Protein AF-A0A8K0SGM8-F1 (afdb_monomer)

Secondary structure (DSSP, 8-state):
--------TTS---HHHHHHHHHHHHHHHHHHHHHHHHHHHHHHHHHHHTS-SS------PPPPPTTTSS-SS---TT--SSSPPPHHHHHHHHHIIIIIHHHHHHHHTTT-TT------GGG-HHHHHHHH-HHHHHHHHHHHHHHHHHHS-TTSS-HHHHHHHHHHHHHHHHHHHHHHHHHHHTT---HHHHHHHHHHHHHHHHTT-HHHHHHHHHHHHHHHHHTT-GGG---HHHHHHHHHHHHHTT-HHHHHHHHHTT-

Organism: NCBI:txid80388

Mean predicted aligned error: 16.61 Å

Radius of gyration: 26.45 Å; Cα contacts (8 Å, |Δi|>4): 192; chains: 1; bounding box: 68×54×69 Å

pLDDT: mean 72.9, std 17.2, range [34.22, 96.81]

Solvent-accessible surface area (backbone atoms only — not comparable to full-atom values): 15295 Å² total; per-residue (Å²): 141,84,86,82,84,86,75,62,95,87,60,83,77,54,73,67,58,59,50,51,51,51,54,48,52,50,52,52,52,52,52,49,51,51,52,51,52,52,51,52,50,52,51,51,52,54,53,55,70,73,58,76,85,71,82,89,82,90,77,82,83,77,85,69,56,85,82,62,62,72,43,101,64,79,58,74,88,78,70,67,53,54,55,90,67,53,76,67,52,43,50,27,45,50,44,25,65,73,48,50,47,54,53,53,51,63,58,42,50,79,73,44,95,78,62,86,64,92,63,56,80,76,68,38,62,65,58,50,43,21,32,68,30,54,62,43,35,32,49,45,38,19,53,26,24,50,50,54,41,70,69,56,57,84,91,44,102,43,62,70,61,39,50,50,27,50,51,54,20,50,54,26,48,51,49,39,54,50,51,41,52,50,28,59,76,66,73,51,85,46,74,60,47,53,47,47,37,52,55,51,21,50,51,25,50,75,71,66,37,55,70,61,19,46,53,29,51,53,52,42,34,54,50,33,57,75,64,69,30,52,88,69,55,91,48,67,73,60,52,51,41,48,53,48,56,31,57,76,67,67,38,63,71,58,45,52,50,59,50,62,45,59,112

Sequence (263 aa):
MQFIITNDPTKRAAKGEIFRVHVHAARVTHARARQIQMRNYQAQKKVAVLSEDKETNAGKEPMPDPINALSEHRRDPFNILSKRLSPIEQYLFDHYITVVLPYVKAHGRRVTHEARSDLPFMDTPWVRLAVVDADMMQALLFTSCRHLAGELDPCRNTNSLLANYMQMGAEYKLSCVRSVRQSISKNMITDAMLTLILVLALDEIRLQDYATAQKHVSGFAKAVELFGGPKAINLRAMLGLIMESLRACQCQVLIAQTTAAME

Foldseek 3Di:
DDDDDDDDPVDDDDPVVVVVVVVVVVVVVVVVVVVVVVVVVVVVVVVVVVPPPDDDDDDDDDDDDPVCCPPPQPFVPPLLALDGDDSLLSVLLCCLLPPVVVVLVVLLCVFPPPPPDPDDSCPQVLNVVRRNDVLSSLLSSLSSLVVVLVPDDPPDPCVVVNVVSVVSSVVSLVSLVVVLVVCVVVVNQDLSSLVSLLSNLLVCLVVVVNVVSQVSLLVSLVSQVSCVAQVNHPCVSSLSSSLSSCVVVVVVVSNVSSVVSND

Nearest PDB structures (foldseek):
  3fwv-assembly2_B  TM=4.912E-01  e=6.040E+00  Homo sapiens
  8otz-assembly1_DR  TM=1.542E-01  e=9.728E+00  Bos taurus

Structure (mmCIF, N/CA/C/O backbone):
data_AF-A0A8K0SGM8-F1
#
_entry.id   AF-A0A8K0SGM8-F1
#
loop_
_atom_site.group_PDB
_atom_site.id
_atom_site.type_symbol
_atom_site.label_atom_id
_atom_site.label_alt_id
_atom_site.label_comp_id
_atom_site.label_asym_id
_atom_site.label_entity_id
_atom_site.label_seq_id
_atom_site.pdbx_PDB_ins_code
_atom_site.Cartn_x
_atom_site.Cartn_y
_atom_site.Cartn_z
_atom_site.occupancy
_atom_site.B_iso_or_equiv
_atom_site.auth_seq_id
_atom_site.auth_comp_id
_atom_site.auth_asym_id
_atom_site.auth_atom_id
_atom_site.pdbx_PDB_model_num
ATOM 1 N N . MET A 1 1 ? 28.770 -19.443 -39.814 1.00 37.12 1 MET A N 1
ATOM 2 C CA . MET A 1 1 ? 30.144 -19.952 -39.630 1.00 37.12 1 MET A CA 1
ATOM 3 C C . MET A 1 1 ? 30.078 -21.458 -39.462 1.00 37.12 1 MET A C 1
ATOM 5 O O . MET A 1 1 ? 29.375 -21.916 -38.571 1.00 37.12 1 MET A O 1
ATOM 9 N N . GLN A 1 2 ? 30.722 -22.208 -40.355 1.00 35.94 2 GLN A N 1
ATOM 10 C CA . GLN A 1 2 ? 30.778 -23.670 -40.330 1.00 35.94 2 GLN A CA 1
ATOM 11 C C . GLN A 1 2 ? 32.221 -24.053 -40.002 1.00 35.94 2 GLN A C 1
ATOM 13 O O . GLN A 1 2 ? 33.129 -23.683 -40.739 1.00 35.94 2 GLN A O 1
ATOM 18 N N . PHE A 1 3 ? 32.437 -24.708 -38.862 1.00 46.75 3 PHE A N 1
ATOM 19 C CA . PHE A 1 3 ? 33.765 -25.165 -38.459 1.00 46.75 3 PHE A CA 1
ATOM 20 C C . PHE A 1 3 ? 34.009 -26.567 -39.022 1.00 46.75 3 PHE A C 1
ATOM 22 O O . PHE A 1 3 ? 33.165 -27.450 -38.866 1.00 46.75 3 PHE A O 1
ATOM 29 N N . ILE A 1 4 ? 35.156 -26.758 -39.674 1.00 46.69 4 ILE A N 1
ATOM 30 C CA . ILE A 1 4 ? 35.664 -28.073 -40.076 1.00 46.69 4 ILE A CA 1
ATOM 31 C C . ILE A 1 4 ? 36.518 -28.587 -38.920 1.00 46.69 4 ILE A C 1
ATOM 33 O O . ILE A 1 4 ? 37.457 -27.920 -38.494 1.00 46.69 4 ILE A O 1
ATOM 37 N N . ILE A 1 5 ? 36.166 -29.756 -38.391 1.00 52.62 5 ILE A N 1
ATOM 38 C CA . ILE A 1 5 ? 36.919 -30.409 -37.323 1.00 52.62 5 ILE A CA 1
ATOM 39 C C . ILE A 1 5 ? 38.053 -31.206 -37.976 1.00 52.62 5 ILE A C 1
ATOM 41 O O . ILE A 1 5 ? 37.808 -32.253 -38.572 1.00 52.62 5 ILE A O 1
ATOM 45 N N . THR A 1 6 ? 39.290 -30.724 -37.874 1.00 48.50 6 THR A N 1
ATOM 46 C CA . THR A 1 6 ? 40.489 -31.518 -38.172 1.00 48.50 6 THR A CA 1
ATOM 47 C C . THR A 1 6 ? 40.879 -32.292 -36.916 1.00 48.50 6 THR A C 1
ATOM 49 O O . THR A 1 6 ? 41.524 -31.740 -36.027 1.00 48.50 6 THR A O 1
ATOM 52 N N . ASN A 1 7 ? 40.462 -33.554 -36.813 1.00 55.53 7 ASN A N 1
ATOM 53 C CA . ASN A 1 7 ? 40.966 -34.448 -35.771 1.00 55.53 7 ASN A CA 1
ATOM 54 C C . ASN A 1 7 ? 42.242 -35.133 -36.272 1.00 55.53 7 ASN A C 1
ATOM 56 O O . ASN A 1 7 ? 42.229 -35.784 -37.314 1.00 55.53 7 ASN A O 1
ATOM 60 N N . ASP A 1 8 ? 43.326 -34.991 -35.515 1.00 53.69 8 ASP A N 1
ATOM 61 C CA . ASP A 1 8 ? 44.563 -35.752 -35.690 1.00 53.69 8 ASP A CA 1
ATOM 62 C C . ASP A 1 8 ? 44.293 -37.222 -35.294 1.00 53.69 8 ASP A C 1
ATOM 64 O O . ASP A 1 8 ? 43.909 -37.476 -34.145 1.00 53.69 8 ASP A O 1
ATOM 68 N N . PRO A 1 9 ? 44.434 -38.205 -36.206 1.00 53.91 9 PRO A N 1
ATOM 69 C CA . PRO A 1 9 ? 44.013 -39.592 -35.974 1.00 53.91 9 PRO A CA 1
ATOM 70 C C . PRO A 1 9 ? 44.818 -40.318 -34.884 1.00 53.91 9 PRO A C 1
ATOM 72 O O . PRO A 1 9 ? 44.477 -41.441 -34.516 1.00 53.91 9 PRO A O 1
ATOM 75 N N . THR A 1 10 ? 45.867 -39.694 -34.342 1.00 54.28 10 THR A N 1
ATOM 76 C CA . THR A 1 10 ? 46.735 -40.283 -33.312 1.00 54.28 10 THR A CA 1
ATOM 77 C C . THR A 1 10 ? 46.361 -39.907 -31.874 1.00 54.28 10 THR A C 1
ATOM 79 O O . THR A 1 10 ? 46.885 -40.505 -30.932 1.00 54.28 10 THR A O 1
ATOM 82 N N . LYS A 1 11 ? 45.426 -38.968 -31.658 1.00 53.97 11 LYS A N 1
ATOM 83 C CA . LYS A 1 11 ? 45.022 -38.531 -30.309 1.00 53.97 11 LYS A CA 1
ATOM 84 C C . LYS A 1 11 ? 43.573 -38.899 -30.011 1.00 53.97 11 LYS A C 1
ATOM 86 O O . LYS A 1 11 ? 42.638 -38.451 -30.667 1.00 53.97 11 LYS A O 1
ATOM 91 N N . ARG A 1 12 ? 43.371 -39.703 -28.961 1.00 53.75 12 ARG A N 1
ATOM 92 C CA . ARG A 1 12 ? 42.039 -40.037 -28.440 1.00 53.75 12 ARG A CA 1
ATOM 93 C C . ARG A 1 12 ? 41.399 -38.760 -27.885 1.00 53.75 12 ARG A C 1
ATOM 95 O O . ARG A 1 12 ? 41.869 -38.242 -26.875 1.00 53.75 12 ARG A O 1
ATOM 102 N N . ALA A 1 13 ? 40.351 -38.264 -28.548 1.00 56.41 13 ALA A N 1
ATOM 103 C CA . ALA A 1 13 ? 39.637 -37.051 -28.147 1.00 56.41 13 ALA A CA 1
ATOM 104 C C . ALA A 1 13 ? 39.244 -37.114 -26.662 1.00 56.41 13 ALA A C 1
ATOM 106 O O . ALA A 1 13 ? 38.637 -38.089 -26.199 1.00 56.41 13 ALA A O 1
ATOM 107 N N . ALA A 1 14 ? 39.618 -36.087 -25.899 1.00 60.50 14 ALA A N 1
ATOM 108 C CA . ALA A 1 14 ? 39.328 -36.028 -24.475 1.00 60.50 14 ALA A CA 1
ATOM 109 C C . ALA A 1 14 ? 37.803 -35.976 -24.264 1.00 60.50 14 ALA A C 1
ATOM 111 O O . ALA A 1 14 ? 37.094 -35.263 -24.974 1.00 60.50 14 ALA A O 1
ATOM 112 N N . LYS A 1 15 ? 37.278 -36.695 -23.258 1.00 56.88 15 LYS A N 1
ATOM 113 C CA . LYS A 1 15 ? 35.829 -36.775 -22.950 1.00 56.88 15 LYS A CA 1
ATOM 114 C C . LYS A 1 15 ? 35.127 -35.400 -22.899 1.00 56.88 15 LYS A C 1
ATOM 116 O O . LYS A 1 15 ? 33.943 -35.306 -23.217 1.00 56.88 15 LYS A O 1
ATOM 121 N N . GLY A 1 16 ? 35.852 -34.335 -22.541 1.00 57.44 16 GLY A N 1
ATOM 122 C CA . GLY A 1 16 ? 35.347 -32.959 -22.505 1.00 57.44 16 GLY A CA 1
ATOM 123 C C . GLY A 1 16 ? 35.061 -32.324 -23.875 1.00 57.44 16 GLY A C 1
ATOM 124 O O . GLY A 1 16 ? 34.125 -31.534 -23.984 1.00 57.44 16 GLY A O 1
ATOM 125 N N . GLU A 1 17 ? 35.798 -32.678 -24.933 1.00 59.12 17 GLU A N 1
ATOM 126 C CA . GLU A 1 17 ? 35.542 -32.169 -26.292 1.00 59.12 17 GLU A CA 1
ATOM 127 C C . GLU A 1 17 ? 34.295 -32.809 -26.896 1.00 59.12 17 GLU A C 1
ATOM 129 O O . GLU A 1 17 ? 33.437 -32.113 -27.436 1.00 59.12 17 GLU A O 1
ATOM 134 N N . ILE A 1 18 ? 34.129 -34.119 -26.694 1.00 60.09 18 ILE A N 1
ATOM 135 C CA . ILE A 1 18 ? 32.930 -34.854 -27.108 1.00 60.09 18 ILE A CA 1
ATOM 136 C C . ILE A 1 18 ? 31.689 -34.264 -26.421 1.00 60.09 18 ILE A C 1
ATOM 138 O O . ILE A 1 18 ? 30.683 -3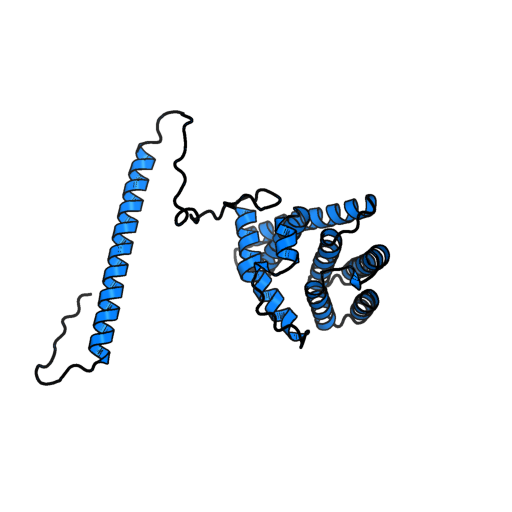4.007 -27.082 1.00 60.09 18 ILE A O 1
ATOM 142 N N . PHE A 1 19 ? 31.757 -33.974 -25.118 1.00 60.72 19 PHE A N 1
ATOM 143 C CA . PHE A 1 19 ? 30.657 -33.337 -24.386 1.00 60.72 19 PHE A CA 1
ATOM 144 C C . PHE A 1 19 ? 30.310 -31.943 -24.938 1.00 60.72 19 PHE A C 1
ATOM 146 O O . PHE A 1 19 ? 29.138 -31.628 -25.145 1.00 60.72 19 PHE A O 1
ATOM 153 N N . ARG A 1 20 ? 31.317 -31.119 -25.257 1.00 63.72 20 ARG A N 1
ATOM 154 C CA . ARG A 1 20 ? 31.113 -29.786 -25.853 1.00 63.72 20 ARG A CA 1
ATOM 155 C C . ARG A 1 20 ? 30.446 -29.850 -27.228 1.00 63.72 20 ARG A C 1
ATOM 157 O O . ARG A 1 20 ? 29.573 -29.028 -27.505 1.00 63.72 20 ARG A O 1
ATOM 164 N N . VAL A 1 21 ? 30.799 -30.837 -28.052 1.00 65.19 21 VAL A N 1
ATOM 165 C CA . VAL A 1 21 ? 30.171 -31.064 -29.364 1.00 65.19 21 VAL A CA 1
ATOM 166 C C . VAL A 1 21 ? 28.702 -31.464 -29.210 1.00 65.19 21 VAL A C 1
ATOM 168 O O . VAL A 1 21 ? 27.855 -30.893 -29.892 1.00 65.19 21 VAL A O 1
ATOM 171 N N . HIS A 1 22 ? 28.367 -32.354 -28.271 1.00 65.19 22 HIS A N 1
ATOM 172 C CA . HIS A 1 22 ? 26.974 -32.745 -28.014 1.00 65.19 22 HIS A CA 1
ATOM 173 C C . HIS A 1 22 ? 26.127 -31.577 -27.495 1.00 65.19 22 HIS A C 1
ATOM 175 O O . HIS A 1 22 ? 25.012 -31.365 -27.969 1.00 65.19 22 HIS A O 1
ATOM 181 N N . VAL A 1 23 ? 26.669 -30.766 -26.580 1.00 67.56 23 VAL A N 1
ATOM 182 C CA . VAL A 1 23 ? 25.980 -29.566 -26.079 1.00 67.56 23 VAL A CA 1
ATOM 183 C C . VAL A 1 23 ? 25.778 -28.542 -27.199 1.00 67.56 23 VAL A C 1
ATOM 185 O O . VAL A 1 23 ? 24.716 -27.927 -27.286 1.00 67.56 23 VAL A O 1
ATOM 188 N N . HIS A 1 24 ? 26.762 -28.360 -28.084 1.00 72.38 24 HIS A N 1
ATOM 189 C CA . HIS A 1 24 ? 26.627 -27.453 -29.221 1.00 72.38 24 HIS A CA 1
ATOM 190 C C . HIS A 1 24 ? 25.609 -27.968 -30.249 1.00 72.38 24 HIS A C 1
ATOM 192 O O . HIS A 1 24 ? 24.749 -27.204 -30.682 1.00 72.38 24 HIS A O 1
ATOM 198 N N . ALA A 1 25 ? 25.641 -29.263 -30.576 1.00 73.31 25 ALA A N 1
ATOM 199 C CA . ALA A 1 25 ? 24.666 -29.896 -31.459 1.00 73.31 25 ALA A CA 1
ATOM 200 C C . ALA A 1 25 ? 23.240 -29.755 -30.905 1.00 73.31 25 ALA A C 1
ATOM 202 O O . ALA A 1 25 ? 22.351 -29.316 -31.632 1.00 73.31 25 ALA A O 1
ATOM 203 N N . ALA A 1 26 ? 23.043 -30.004 -29.606 1.00 73.12 26 ALA A N 1
ATOM 204 C CA . ALA A 1 26 ? 21.763 -29.794 -28.931 1.00 73.12 26 ALA A CA 1
ATOM 205 C C . ALA A 1 26 ? 21.316 -28.321 -28.978 1.00 73.12 26 ALA A C 1
ATOM 207 O O . ALA A 1 26 ? 20.163 -28.014 -29.273 1.00 73.12 26 ALA A O 1
ATOM 208 N N . ARG A 1 27 ? 22.225 -27.365 -28.750 1.00 72.94 27 ARG A N 1
ATOM 209 C CA . ARG A 1 27 ? 21.894 -25.932 -28.858 1.00 72.94 27 ARG A CA 1
ATOM 210 C C . ARG A 1 27 ? 21.475 -25.545 -30.274 1.00 72.94 27 ARG A C 1
ATOM 212 O O . ARG A 1 27 ? 20.532 -24.773 -30.432 1.00 72.94 27 ARG A O 1
ATOM 219 N N . VAL A 1 28 ? 22.136 -26.086 -31.296 1.00 75.69 28 VAL A N 1
ATOM 220 C CA . VAL A 1 28 ? 21.808 -25.818 -32.702 1.00 75.69 28 VAL A CA 1
ATOM 221 C C . VAL A 1 28 ? 20.469 -26.449 -33.091 1.00 75.69 28 VAL A C 1
ATOM 223 O O . VAL A 1 28 ? 19.683 -25.797 -33.778 1.00 75.69 28 VAL A O 1
ATOM 226 N N . THR A 1 29 ? 20.154 -27.664 -32.633 1.00 71.31 29 THR A N 1
ATOM 227 C CA . THR A 1 29 ? 18.841 -28.283 -32.886 1.00 71.31 29 THR A CA 1
ATOM 228 C C . THR A 1 29 ? 17.717 -27.512 -32.197 1.00 71.31 29 THR A C 1
ATOM 230 O O . THR A 1 29 ? 16.718 -27.206 -32.847 1.00 71.31 29 THR A O 1
ATOM 233 N N . HIS A 1 30 ? 17.901 -27.082 -30.943 1.00 78.50 30 HIS A N 1
ATOM 234 C CA . HIS A 1 30 ? 16.933 -26.224 -30.251 1.00 78.50 30 HIS A CA 1
ATOM 235 C C . HIS A 1 30 ? 16.769 -24.853 -30.922 1.00 78.50 30 HIS A C 1
ATOM 237 O O . HIS A 1 30 ? 15.645 -24.370 -31.064 1.00 78.50 30 HIS A O 1
ATOM 243 N N . ALA A 1 31 ? 17.858 -24.230 -31.382 1.00 78.12 31 ALA A N 1
ATOM 244 C CA . ALA A 1 31 ? 17.794 -22.966 -32.112 1.00 78.12 31 ALA A CA 1
ATOM 245 C C . ALA A 1 31 ? 17.023 -23.111 -33.436 1.00 78.12 31 ALA A C 1
ATOM 247 O O . ALA A 1 31 ? 16.173 -22.277 -33.749 1.00 78.12 31 ALA A O 1
ATOM 248 N N . ARG A 1 32 ? 17.256 -24.201 -34.182 1.00 78.31 32 ARG A N 1
ATOM 249 C CA . ARG A 1 32 ? 16.508 -24.519 -35.409 1.00 78.31 32 ARG A CA 1
ATOM 250 C C . ARG A 1 32 ? 15.029 -24.782 -35.125 1.00 78.31 32 ARG A C 1
ATOM 252 O O . ARG A 1 32 ? 14.184 -24.252 -35.839 1.00 78.31 32 ARG A O 1
ATOM 259 N N . ALA A 1 33 ? 14.710 -25.525 -34.065 1.00 81.56 33 ALA A N 1
ATOM 260 C CA . ALA A 1 33 ? 13.328 -25.782 -33.662 1.00 81.56 33 ALA A CA 1
ATOM 261 C C . ALA A 1 33 ? 12.578 -24.475 -33.346 1.00 81.56 33 ALA A C 1
ATOM 263 O O . ALA A 1 33 ? 11.474 -24.265 -33.846 1.00 81.56 33 ALA A O 1
ATOM 264 N N . ARG A 1 34 ? 13.214 -23.546 -32.615 1.00 76.81 34 ARG A N 1
ATOM 265 C CA . ARG A 1 34 ? 12.647 -22.215 -32.329 1.00 76.81 34 ARG A CA 1
ATOM 266 C C . ARG A 1 34 ? 12.416 -21.391 -33.594 1.00 76.81 34 ARG A C 1
ATOM 268 O O . ARG A 1 34 ? 11.384 -20.742 -33.719 1.00 76.81 34 ARG A O 1
ATOM 275 N N . GLN A 1 35 ? 13.347 -21.424 -34.547 1.00 78.81 35 GLN A N 1
ATOM 276 C CA . GLN A 1 35 ? 13.184 -20.715 -35.820 1.00 78.81 35 GLN A CA 1
ATOM 277 C C . GLN A 1 35 ? 12.026 -21.277 -36.656 1.00 78.81 35 GLN A C 1
ATOM 279 O O . GLN A 1 35 ? 11.288 -20.504 -37.262 1.00 78.81 35 GLN A O 1
ATOM 284 N N . ILE A 1 36 ? 11.839 -22.601 -36.670 1.00 79.62 36 ILE A N 1
ATOM 285 C CA . ILE A 1 36 ? 10.706 -23.244 -37.352 1.00 79.62 36 ILE A CA 1
ATOM 286 C C . ILE A 1 36 ? 9.387 -22.839 -36.685 1.00 79.62 36 ILE A C 1
ATOM 288 O O . ILE A 1 36 ? 8.457 -22.432 -37.377 1.00 79.62 36 ILE A O 1
ATOM 292 N N . GLN A 1 37 ? 9.325 -22.870 -35.351 1.00 77.50 37 GLN A N 1
ATOM 293 C CA . GLN A 1 37 ? 8.143 -22.443 -34.597 1.00 77.50 37 GLN A CA 1
ATOM 294 C C . GLN A 1 37 ? 7.801 -20.969 -34.847 1.00 77.50 37 GLN A C 1
ATOM 296 O O . GLN A 1 37 ? 6.651 -20.661 -35.150 1.00 77.50 37 GLN A O 1
ATOM 301 N N . MET A 1 38 ? 8.790 -20.067 -34.820 1.00 80.44 38 MET A N 1
ATOM 302 C CA . MET A 1 38 ? 8.564 -18.655 -35.150 1.00 80.44 38 MET A CA 1
ATOM 303 C C . MET A 1 38 ? 8.069 -18.464 -36.585 1.00 80.44 38 MET A C 1
ATOM 305 O O . MET A 1 38 ? 7.190 -17.638 -36.820 1.00 80.44 38 MET A O 1
ATOM 309 N N . ARG A 1 39 ? 8.595 -19.230 -37.548 1.00 79.44 39 ARG A N 1
ATOM 310 C CA . ARG A 1 39 ? 8.149 -19.154 -38.945 1.00 79.44 39 ARG A CA 1
ATOM 311 C C . ARG A 1 39 ? 6.697 -19.613 -39.095 1.00 79.44 39 ARG A C 1
ATOM 313 O O . ARG A 1 39 ? 5.930 -18.945 -39.782 1.00 79.44 39 ARG A O 1
ATOM 320 N N . ASN A 1 40 ? 6.312 -20.698 -38.424 1.00 81.31 40 ASN A N 1
ATOM 321 C CA . ASN A 1 40 ? 4.935 -21.196 -38.433 1.00 81.31 40 ASN A CA 1
ATOM 322 C C . ASN A 1 40 ? 3.974 -20.197 -37.777 1.00 81.31 40 ASN A C 1
ATOM 324 O O . ASN A 1 40 ? 2.915 -19.922 -38.332 1.00 81.31 40 ASN A O 1
ATOM 328 N N . TYR A 1 41 ? 4.374 -19.588 -36.658 1.00 76.62 41 TYR A N 1
ATOM 329 C CA . TYR A 1 41 ? 3.598 -18.539 -35.998 1.00 76.62 41 TYR A CA 1
ATOM 330 C C . TYR A 1 41 ? 3.411 -17.307 -36.895 1.00 76.62 41 TYR A C 1
ATOM 332 O O . TYR A 1 41 ? 2.305 -16.792 -37.031 1.00 76.62 41 TYR A O 1
ATOM 340 N N . GLN A 1 42 ? 4.467 -16.856 -37.578 1.00 79.38 42 GLN A N 1
ATOM 341 C CA . GLN A 1 42 ? 4.371 -15.738 -38.523 1.00 79.38 42 GLN A CA 1
ATOM 342 C C . GLN A 1 42 ? 3.510 -16.070 -39.750 1.00 79.38 42 GLN A C 1
ATOM 344 O O . GLN A 1 42 ? 2.804 -15.194 -40.248 1.00 79.38 42 GLN A O 1
ATOM 349 N N . ALA A 1 43 ? 3.539 -17.318 -40.228 1.00 75.31 43 ALA A N 1
ATOM 350 C CA . ALA A 1 43 ? 2.667 -17.778 -41.305 1.00 75.31 43 ALA A CA 1
ATOM 351 C C . ALA A 1 43 ? 1.194 -17.797 -40.864 1.00 75.31 43 ALA A C 1
ATOM 353 O O . ALA A 1 43 ? 0.347 -17.265 -41.573 1.00 75.31 43 ALA A O 1
ATOM 354 N N . GLN A 1 44 ? 0.898 -18.309 -39.665 1.00 74.25 44 GLN A N 1
ATOM 355 C CA . GLN A 1 44 ? -0.451 -18.290 -39.085 1.00 74.25 44 GLN A CA 1
ATOM 356 C C . GLN A 1 44 ? -0.953 -16.862 -38.847 1.00 74.25 44 GLN A C 1
ATOM 358 O O . GLN A 1 44 ? -2.086 -16.546 -39.198 1.00 74.25 44 GLN A O 1
ATOM 363 N N . LYS A 1 45 ? -0.095 -15.965 -38.345 1.00 76.88 45 LYS A N 1
ATOM 364 C CA . LYS A 1 45 ? -0.430 -14.547 -38.162 1.00 76.88 45 LYS A CA 1
ATOM 365 C C . LYS A 1 45 ? -0.734 -13.847 -39.491 1.00 76.88 45 LYS A C 1
ATOM 367 O O . LYS A 1 45 ? -1.649 -13.037 -39.546 1.00 76.88 45 LYS A O 1
ATOM 372 N N . LYS A 1 46 ? -0.013 -14.171 -40.573 1.00 63.50 46 LYS A N 1
ATOM 373 C CA . LYS A 1 46 ? -0.319 -13.651 -41.919 1.00 63.50 46 LYS A CA 1
ATOM 374 C C . LYS A 1 46 ? -1.637 -14.186 -42.480 1.00 63.50 46 LYS A C 1
ATOM 376 O O . LYS A 1 46 ? -2.319 -13.439 -43.167 1.00 63.50 46 LYS A O 1
ATOM 381 N N . VAL A 1 47 ? -1.995 -15.438 -42.188 1.00 59.84 47 VAL A N 1
ATOM 382 C CA . VAL A 1 47 ? -3.285 -16.016 -42.602 1.00 59.84 47 VAL A CA 1
ATOM 383 C C . VAL A 1 47 ? -4.441 -15.372 -41.833 1.00 59.84 47 VAL A C 1
ATOM 385 O O . VAL A 1 47 ? -5.421 -14.999 -42.461 1.00 59.84 47 VAL A O 1
ATOM 388 N N . ALA A 1 48 ? -4.292 -15.142 -40.523 1.00 57.47 48 ALA A N 1
ATOM 389 C CA . ALA A 1 48 ? -5.307 -14.471 -39.705 1.00 57.47 48 ALA A CA 1
ATOM 390 C C . ALA A 1 48 ? -5.575 -13.021 -40.156 1.00 57.47 48 ALA A C 1
ATOM 392 O O . ALA A 1 48 ? -6.727 -12.618 -40.280 1.00 57.47 48 ALA A O 1
ATOM 393 N N . VAL A 1 49 ? -4.521 -12.268 -40.495 1.00 55.81 49 VAL A N 1
ATOM 394 C CA . VAL A 1 49 ? -4.630 -10.875 -40.978 1.00 55.81 49 VAL A CA 1
ATOM 395 C C . VAL A 1 49 ? -5.253 -10.780 -42.382 1.00 55.81 49 VAL A C 1
ATOM 397 O O . VAL A 1 49 ? -5.764 -9.731 -42.751 1.00 55.81 49 VAL A O 1
ATOM 400 N N . LEU A 1 50 ? -5.259 -11.864 -43.167 1.00 53.31 50 LEU A N 1
ATOM 401 C CA . LEU A 1 50 ? -5.920 -11.915 -44.481 1.00 53.31 50 LEU A CA 1
ATOM 402 C C . LEU A 1 50 ? -7.392 -12.361 -44.410 1.00 53.31 50 LEU A C 1
ATOM 404 O O . LEU A 1 50 ? -8.078 -12.327 -45.428 1.00 53.31 50 LEU A O 1
ATOM 408 N N . SER A 1 51 ? -7.875 -12.783 -43.238 1.00 49.91 51 SER A N 1
ATOM 409 C CA . SER A 1 51 ? -9.250 -13.256 -43.018 1.00 49.91 51 SER A CA 1
ATOM 410 C C . SER A 1 51 ? -10.121 -12.310 -42.178 1.00 49.91 51 SER A C 1
ATOM 412 O O . SER A 1 51 ? -11.281 -12.624 -41.940 1.00 49.91 51 SER A O 1
ATOM 414 N N . GLU A 1 52 ? -9.606 -11.152 -41.752 1.00 44.84 52 GLU A N 1
ATOM 415 C CA . GLU A 1 52 ? -10.345 -10.162 -40.944 1.00 44.84 52 GLU A CA 1
ATOM 416 C C . GLU A 1 52 ? -11.157 -9.142 -41.770 1.00 44.84 52 GLU A C 1
ATOM 418 O O . GLU A 1 52 ? -11.446 -8.050 -41.299 1.00 44.84 52 GLU A O 1
ATOM 423 N N . ASP A 1 53 ? -11.612 -9.523 -42.967 1.00 42.62 53 ASP A N 1
ATOM 424 C CA . ASP A 1 53 ? -12.695 -8.835 -43.679 1.00 42.62 53 ASP A CA 1
ATOM 425 C C . ASP A 1 53 ? -13.867 -9.811 -43.875 1.00 42.62 53 ASP A C 1
ATOM 427 O O . ASP A 1 53 ? -14.033 -10.366 -44.964 1.00 42.62 53 ASP A O 1
ATOM 431 N N . LYS A 1 54 ? -14.644 -10.061 -42.803 1.00 37.84 54 LYS A N 1
ATOM 432 C CA . LYS A 1 54 ? -16.119 -10.266 -42.780 1.00 37.84 54 LYS A CA 1
ATOM 433 C C . LYS A 1 54 ? -16.623 -10.989 -41.514 1.00 37.84 54 LYS A C 1
ATOM 435 O O . LYS A 1 54 ? -16.286 -12.136 -41.259 1.00 37.84 54 LYS A O 1
ATOM 440 N N . GLU A 1 55 ? -17.511 -10.280 -40.815 1.00 35.41 55 GLU A N 1
ATOM 441 C CA . GLU A 1 55 ? -18.734 -10.718 -40.109 1.00 35.41 55 GLU A CA 1
ATOM 442 C C . GLU A 1 55 ? -18.714 -11.786 -38.986 1.00 35.41 55 GLU A C 1
ATOM 444 O O . GLU A 1 55 ? -18.443 -12.966 -39.171 1.00 35.41 55 GLU A O 1
ATOM 449 N N . THR A 1 56 ? -19.167 -11.313 -37.814 1.00 41.59 56 THR A N 1
ATOM 450 C CA . THR A 1 56 ? -20.029 -11.944 -36.791 1.00 41.59 56 THR A CA 1
ATOM 451 C C . THR A 1 56 ? -20.298 -13.453 -36.864 1.00 41.59 56 THR A C 1
ATOM 453 O O . THR A 1 56 ? -21.028 -13.905 -37.742 1.00 41.59 56 THR A O 1
ATOM 456 N N . ASN A 1 57 ? -19.923 -14.190 -35.807 1.00 34.91 57 ASN A N 1
ATOM 457 C CA . ASN A 1 57 ? -20.819 -15.168 -35.175 1.00 34.91 57 ASN A CA 1
ATOM 458 C C . ASN A 1 57 ? -20.341 -15.627 -33.789 1.00 34.91 57 ASN A C 1
ATOM 460 O O . ASN A 1 57 ? -19.169 -15.912 -33.560 1.00 34.91 57 ASN A O 1
ATOM 464 N N . ALA A 1 58 ? -21.303 -15.724 -32.873 1.00 42.94 58 ALA A N 1
ATOM 465 C CA . ALA A 1 58 ? -21.172 -16.381 -31.585 1.00 42.94 58 ALA A CA 1
ATOM 466 C C . ALA A 1 58 ? -21.104 -17.907 -31.769 1.00 42.94 58 ALA A C 1
ATOM 468 O O . ALA A 1 58 ? -21.919 -18.480 -32.489 1.00 42.94 58 ALA A O 1
ATOM 469 N N . GLY A 1 59 ? -20.181 -18.581 -31.077 1.00 34.22 59 GLY A N 1
ATOM 470 C CA . GLY A 1 59 ? -20.155 -20.044 -31.044 1.00 34.22 59 GLY A CA 1
ATOM 471 C C . GLY A 1 59 ? -18.864 -20.645 -30.495 1.00 34.22 59 GLY A C 1
ATOM 472 O O . GLY A 1 59 ? -17.894 -20.764 -31.226 1.00 34.22 59 GLY A O 1
ATOM 473 N N . LYS A 1 60 ? -18.917 -21.071 -29.223 1.00 44.56 60 LYS A N 1
ATOM 474 C CA . LYS A 1 60 ? -18.053 -22.064 -28.547 1.00 44.56 60 LYS A CA 1
ATOM 475 C C . LYS A 1 60 ? -16.552 -21.989 -28.862 1.00 44.56 60 LYS A C 1
ATOM 477 O O . LYS A 1 60 ? -16.059 -22.679 -29.750 1.00 44.56 60 LYS A O 1
ATOM 482 N N . GLU A 1 61 ? -15.813 -21.264 -28.025 1.00 43.44 61 GLU A N 1
ATOM 483 C CA . GLU A 1 61 ? -14.363 -21.445 -27.960 1.00 43.44 61 GLU A CA 1
ATOM 484 C C . GLU A 1 61 ? -14.027 -22.852 -27.418 1.00 43.44 61 GLU A C 1
ATOM 486 O O . GLU A 1 61 ? -14.634 -23.288 -26.430 1.00 43.44 61 GLU A O 1
ATOM 491 N N . PRO A 1 62 ? -13.091 -23.588 -28.048 1.00 45.22 62 PRO A N 1
ATOM 492 C CA . PRO A 1 62 ? -12.594 -24.846 -27.512 1.00 45.22 62 PRO A CA 1
ATOM 493 C C . PRO A 1 62 ? -11.844 -24.564 -26.212 1.00 45.22 62 PRO A C 1
ATOM 495 O O . PRO A 1 62 ? -11.041 -23.635 -26.144 1.00 45.22 62 PRO A O 1
ATOM 498 N N . MET A 1 63 ? -12.097 -25.374 -25.184 1.00 43.28 63 MET A N 1
ATOM 499 C CA . MET A 1 63 ? -11.404 -25.271 -23.901 1.00 43.28 63 MET A CA 1
ATOM 500 C C . MET A 1 63 ? -9.884 -25.342 -24.141 1.00 43.28 63 MET A C 1
ATOM 502 O O . MET A 1 63 ? -9.423 -26.336 -24.708 1.00 43.28 63 MET A O 1
ATOM 506 N N . PRO A 1 64 ? -9.104 -24.305 -23.785 1.00 45.91 64 PRO A N 1
ATOM 507 C CA . PRO A 1 64 ? -7.677 -24.300 -24.061 1.00 45.91 64 PRO A CA 1
ATOM 508 C C . PRO A 1 64 ? -6.975 -25.325 -23.169 1.00 45.91 64 PRO A C 1
ATOM 510 O O . PRO A 1 64 ? -7.260 -25.422 -21.974 1.00 45.91 64 PRO A O 1
ATOM 513 N N . ASP A 1 65 ? -6.041 -26.077 -23.757 1.00 46.38 65 ASP A N 1
ATOM 514 C CA . ASP A 1 65 ? -5.178 -27.004 -23.028 1.00 46.38 65 ASP A CA 1
ATOM 515 C C . ASP A 1 65 ? -4.544 -26.307 -21.807 1.00 46.38 65 ASP A C 1
ATOM 517 O O . ASP A 1 65 ? -4.018 -25.194 -21.945 1.00 46.38 65 ASP A O 1
ATOM 521 N N . PRO A 1 66 ? -4.505 -26.951 -20.623 1.00 53.25 66 PRO A N 1
ATOM 522 C CA . PRO A 1 66 ? -4.024 -26.337 -19.379 1.00 53.25 66 PRO A CA 1
ATOM 523 C C . PRO A 1 66 ? -2.560 -25.867 -19.433 1.00 53.25 66 PRO A C 1
ATOM 525 O O . PRO A 1 66 ? -2.132 -25.076 -18.598 1.00 53.25 66 PRO A O 1
ATOM 528 N N . ILE A 1 67 ? -1.794 -26.306 -20.436 1.00 50.75 67 ILE A N 1
ATOM 529 C CA . ILE A 1 67 ? -0.404 -25.893 -20.667 1.00 50.75 67 ILE A CA 1
ATOM 530 C C . ILE A 1 67 ? -0.328 -24.581 -21.480 1.00 50.75 67 ILE A C 1
ATOM 532 O O . ILE A 1 67 ? 0.601 -23.800 -21.291 1.00 50.75 67 ILE A O 1
ATOM 536 N N . ASN A 1 68 ? -1.329 -24.290 -22.320 1.00 41.75 68 ASN A N 1
ATOM 537 C CA . ASN A 1 68 ? -1.416 -23.067 -23.133 1.00 41.75 68 ASN A CA 1
ATOM 538 C C . ASN A 1 68 ? -2.311 -21.978 -22.511 1.00 41.75 68 ASN A C 1
ATOM 540 O O . ASN A 1 68 ? -2.347 -20.855 -23.014 1.00 41.75 68 ASN A O 1
ATOM 544 N N . ALA A 1 69 ? -2.985 -22.267 -21.392 1.00 46.62 69 ALA A N 1
ATOM 545 C CA . ALA A 1 69 ? -3.731 -21.278 -20.605 1.00 46.62 69 ALA A CA 1
ATOM 546 C C . ALA A 1 69 ? -2.836 -20.165 -20.012 1.00 46.62 69 ALA A C 1
ATOM 548 O O . ALA A 1 69 ? -3.332 -19.126 -19.585 1.00 46.62 69 ALA A O 1
ATOM 549 N N . LEU A 1 70 ? -1.512 -20.347 -20.037 1.00 45.72 70 LEU A N 1
ATOM 550 C CA . LEU A 1 70 ? -0.509 -19.347 -19.666 1.00 45.72 70 LEU A CA 1
ATOM 551 C C . LEU A 1 70 ? 0.012 -18.594 -20.906 1.00 45.72 70 LEU A C 1
ATOM 553 O O . LEU A 1 70 ? 1.219 -18.471 -21.106 1.00 45.72 70 LEU A O 1
ATOM 557 N N . SER A 1 71 ? -0.882 -18.135 -21.785 1.00 44.09 71 SER A N 1
ATOM 558 C CA . SER A 1 71 ? -0.494 -17.224 -22.873 1.00 44.09 71 SER A CA 1
ATOM 559 C C . SER A 1 71 ? -0.071 -15.852 -22.315 1.00 44.09 71 SER A C 1
ATOM 561 O O . SER A 1 71 ? -0.332 -15.552 -21.152 1.00 44.09 71 SER A O 1
ATOM 563 N N . GLU A 1 72 ? 0.583 -15.020 -23.140 1.00 45.38 72 GLU A N 1
ATOM 564 C CA . GLU A 1 72 ? 1.184 -13.692 -22.850 1.00 45.38 72 GLU A CA 1
ATOM 565 C C . GLU A 1 72 ? 0.337 -12.710 -22.015 1.00 45.38 72 GLU A C 1
ATOM 567 O O . GLU A 1 72 ? 0.853 -11.709 -21.524 1.00 45.38 72 GLU A O 1
ATOM 572 N N . HIS A 1 73 ? -0.941 -13.007 -21.803 1.00 51.91 73 HIS A N 1
ATOM 573 C CA . HIS A 1 73 ? -1.814 -12.314 -20.875 1.00 51.91 73 HIS A CA 1
ATOM 574 C C . HIS A 1 73 ? -2.147 -13.282 -19.741 1.00 51.91 73 HIS A C 1
ATOM 576 O O . HIS A 1 73 ? -3.076 -14.081 -19.873 1.00 51.91 73 HIS A O 1
ATOM 582 N N . ARG A 1 74 ? -1.404 -13.201 -18.626 1.00 54.09 74 ARG A N 1
ATOM 583 C CA . ARG A 1 74 ? -1.751 -13.844 -17.346 1.00 54.09 74 ARG A CA 1
ATOM 584 C C . ARG A 1 74 ? -3.071 -13.267 -16.815 1.00 54.09 74 ARG A C 1
ATOM 586 O O . ARG A 1 74 ? -3.105 -12.530 -15.834 1.00 54.09 74 ARG A O 1
ATOM 593 N N . ARG A 1 75 ? -4.173 -13.568 -17.494 1.00 60.12 75 ARG A N 1
ATOM 594 C CA . ARG A 1 75 ? -5.523 -13.376 -16.981 1.00 60.12 75 ARG A CA 1
ATOM 595 C C . ARG A 1 75 ? -5.726 -14.439 -15.923 1.00 60.12 75 ARG A C 1
ATOM 597 O O . ARG A 1 75 ? -5.363 -15.583 -16.165 1.00 60.12 75 ARG A O 1
ATOM 604 N N . ASP A 1 76 ? -6.272 -14.042 -14.779 1.00 64.69 76 ASP A N 1
ATOM 605 C CA . ASP A 1 76 ? -6.674 -14.950 -13.710 1.00 64.69 76 ASP A CA 1
ATOM 606 C C . ASP A 1 76 ? -7.579 -16.058 -14.285 1.00 64.69 76 ASP A C 1
ATOM 608 O O . ASP A 1 76 ? -8.758 -15.806 -14.549 1.00 64.69 76 ASP A O 1
ATOM 612 N N . PRO A 1 77 ? -7.039 -17.265 -14.534 1.00 57.91 77 PRO A N 1
ATOM 613 C CA . PRO A 1 77 ? -7.762 -18.297 -15.266 1.00 57.91 77 PRO A CA 1
ATOM 614 C C . PRO A 1 77 ? -8.777 -19.007 -14.366 1.00 57.91 77 PRO A C 1
ATOM 616 O O . PRO A 1 77 ? -9.624 -19.748 -14.855 1.00 57.91 77 PRO A O 1
ATOM 619 N N . PHE A 1 78 ? -8.698 -18.767 -13.055 1.00 63.66 78 PHE A N 1
ATOM 620 C CA . PHE A 1 78 ? -9.547 -19.376 -12.042 1.00 63.66 78 PHE A CA 1
ATOM 621 C C . PHE A 1 78 ? -10.580 -18.395 -11.478 1.00 63.66 78 PHE A C 1
ATOM 623 O O . PHE A 1 78 ? -11.405 -18.803 -10.665 1.00 63.66 78 PHE A O 1
ATOM 630 N N . ASN A 1 79 ? -10.560 -17.128 -11.919 1.00 68.06 79 ASN A N 1
ATOM 631 C CA . ASN A 1 79 ? -11.445 -16.064 -11.442 1.00 68.06 79 ASN A CA 1
ATOM 632 C C . ASN A 1 79 ? -11.470 -15.982 -9.898 1.00 68.06 79 ASN A C 1
ATOM 634 O O . ASN A 1 79 ? -12.529 -15.846 -9.286 1.00 68.06 79 ASN A O 1
ATOM 638 N N . ILE A 1 80 ? -10.295 -16.135 -9.282 1.00 75.56 80 ILE A N 1
ATOM 639 C CA . ILE A 1 80 ? -10.075 -16.077 -7.833 1.00 75.56 80 ILE A CA 1
ATOM 640 C C . ILE A 1 80 ? -9.914 -14.645 -7.317 1.00 75.56 80 ILE A C 1
ATOM 642 O O . ILE A 1 80 ? -10.026 -14.423 -6.114 1.00 75.56 80 ILE A O 1
ATOM 646 N N . LEU A 1 81 ? -9.622 -13.682 -8.193 1.00 80.38 81 LEU A N 1
ATOM 647 C CA . LEU A 1 81 ? -9.408 -12.294 -7.810 1.00 80.38 81 LEU A CA 1
ATOM 648 C C . LEU A 1 81 ? -10.732 -11.592 -7.479 1.00 80.38 81 LEU A C 1
ATOM 650 O O . LEU A 1 81 ? -11.699 -11.637 -8.239 1.00 80.38 81 LEU A O 1
ATOM 654 N N . SER A 1 82 ? -10.725 -10.848 -6.376 1.00 80.06 82 SER A N 1
ATOM 655 C CA . SER A 1 82 ? -11.830 -10.027 -5.863 1.00 80.06 82 SER A CA 1
ATOM 656 C C . SER A 1 82 ? -12.330 -8.975 -6.850 1.00 80.06 82 SER A C 1
ATOM 658 O O . SER A 1 82 ? -13.477 -8.532 -6.774 1.00 80.06 82 SER A O 1
ATOM 660 N N . LYS A 1 83 ? -11.475 -8.581 -7.798 1.00 83.56 83 LYS A N 1
ATOM 661 C CA . LYS A 1 83 ? -11.808 -7.696 -8.909 1.00 83.56 83 LYS A CA 1
ATOM 662 C C . LYS A 1 83 ? -11.113 -8.153 -10.187 1.00 83.56 83 LYS A C 1
ATOM 664 O O . LYS A 1 83 ? -10.010 -8.700 -10.157 1.00 83.56 83 LYS A O 1
ATOM 669 N N . ARG A 1 84 ? -11.715 -7.836 -11.334 1.00 84.94 84 ARG A N 1
ATOM 670 C CA . ARG A 1 84 ? -11.034 -7.981 -12.626 1.00 84.94 84 ARG A CA 1
ATOM 671 C C . ARG A 1 84 ? -9.942 -6.925 -12.747 1.00 84.94 84 ARG A C 1
ATOM 673 O O . ARG A 1 84 ? -10.222 -5.738 -12.609 1.00 84.94 84 ARG A O 1
ATOM 680 N N . LEU A 1 85 ? -8.720 -7.369 -13.026 1.00 87.75 85 LEU A N 1
ATOM 681 C CA . LEU A 1 85 ? -7.577 -6.492 -13.260 1.00 87.75 85 LEU A CA 1
ATOM 682 C C . LEU A 1 85 ? -7.470 -6.137 -14.743 1.00 87.75 85 LEU A C 1
ATOM 684 O O . LEU A 1 85 ? -7.474 -7.026 -15.603 1.00 87.75 85 LEU A O 1
ATOM 688 N N . SER A 1 86 ? -7.326 -4.847 -15.031 1.00 89.31 86 SER A N 1
ATOM 689 C CA . SER A 1 86 ? -6.903 -4.344 -16.340 1.00 89.31 86 SER A CA 1
ATOM 690 C C . SER A 1 86 ? -5.474 -4.806 -16.681 1.00 89.31 86 SER A C 1
ATOM 692 O O . SER A 1 86 ? -4.735 -5.221 -15.787 1.00 89.31 86 SER A O 1
ATOM 694 N N . PRO A 1 87 ? -5.027 -4.728 -17.950 1.00 88.44 87 PRO A N 1
ATOM 695 C CA . PRO A 1 87 ? -3.678 -5.163 -18.327 1.00 88.44 87 PRO A CA 1
ATOM 696 C C . PRO A 1 87 ? -2.559 -4.474 -17.534 1.00 88.44 87 PRO A C 1
ATOM 698 O O . PRO A 1 87 ? -1.590 -5.119 -17.140 1.00 88.44 87 PRO A O 1
ATOM 701 N N . ILE A 1 88 ? -2.712 -3.177 -17.248 1.00 88.75 88 ILE A N 1
ATOM 702 C CA . ILE A 1 88 ? -1.739 -2.437 -16.437 1.00 88.75 88 ILE A CA 1
ATOM 703 C C . ILE A 1 88 ? -1.760 -2.899 -14.978 1.00 88.75 88 ILE A C 1
ATOM 705 O O . ILE A 1 88 ? -0.708 -3.074 -14.377 1.00 88.75 88 ILE A O 1
ATOM 709 N N . GLU A 1 89 ? -2.934 -3.178 -14.413 1.00 93.25 89 GLU A N 1
ATOM 710 C CA . GLU A 1 89 ? -3.042 -3.700 -13.050 1.00 93.25 89 GLU A CA 1
ATOM 711 C C . GLU A 1 89 ? -2.498 -5.126 -12.930 1.00 93.25 89 GLU A C 1
ATOM 713 O O . GLU A 1 89 ? -1.890 -5.458 -11.919 1.00 93.25 89 GLU A O 1
ATOM 718 N N . GLN A 1 90 ? -2.656 -5.957 -13.964 1.00 91.44 90 GLN A N 1
ATOM 719 C CA . GLN A 1 90 ? -2.030 -7.281 -14.023 1.00 91.44 90 GLN A CA 1
ATOM 720 C C . GLN A 1 90 ? -0.506 -7.166 -13.997 1.00 91.44 90 GLN A C 1
ATOM 722 O O . GLN A 1 90 ? 0.142 -7.872 -13.229 1.00 91.44 90 GLN A O 1
ATOM 727 N N . TYR A 1 91 ? 0.057 -6.246 -14.786 1.00 91.06 91 TYR A N 1
ATOM 728 C CA . TYR A 1 91 ? 1.490 -5.959 -14.763 1.00 91.06 91 TYR A CA 1
ATOM 729 C C . TYR A 1 91 ? 1.953 -5.474 -13.383 1.00 91.06 91 TYR A C 1
ATOM 731 O O . TYR A 1 91 ? 2.927 -5.992 -12.846 1.00 91.06 91 TYR A O 1
ATOM 739 N N . LEU A 1 92 ? 1.241 -4.518 -12.782 1.00 93.50 92 LEU A N 1
ATOM 740 C CA . LEU A 1 92 ? 1.574 -3.995 -11.455 1.00 93.50 92 LEU A CA 1
ATOM 741 C C . LEU A 1 92 ? 1.495 -5.084 -10.381 1.00 93.50 92 LEU A C 1
ATOM 743 O O . LEU A 1 92 ? 2.371 -5.165 -9.526 1.00 93.50 92 LEU A O 1
ATOM 747 N N . PHE A 1 93 ? 0.481 -5.945 -10.430 1.00 92.25 93 PHE A N 1
ATOM 748 C CA . PHE A 1 93 ? 0.357 -7.058 -9.497 1.00 92.25 93 PHE A CA 1
ATOM 749 C C . PHE A 1 93 ? 1.474 -8.095 -9.687 1.00 92.25 93 PHE A C 1
ATOM 751 O O . PHE A 1 93 ? 2.072 -8.532 -8.705 1.00 92.25 93 PHE A O 1
ATOM 758 N N . ASP A 1 94 ? 1.826 -8.447 -10.926 1.00 90.12 94 ASP A N 1
ATOM 759 C CA . ASP A 1 94 ? 2.970 -9.329 -11.196 1.00 90.12 94 ASP A CA 1
ATOM 760 C C . ASP A 1 94 ? 4.288 -8.704 -10.711 1.00 90.12 94 ASP A C 1
ATOM 762 O O . ASP A 1 94 ? 5.080 -9.377 -10.048 1.00 90.12 94 ASP A O 1
ATOM 766 N N . HIS A 1 95 ? 4.488 -7.399 -10.930 1.00 89.88 95 HIS A N 1
ATOM 767 C CA . HIS A 1 95 ? 5.630 -6.642 -10.404 1.00 89.88 95 HIS A CA 1
ATOM 768 C C . HIS A 1 95 ? 5.674 -6.664 -8.872 1.00 89.88 95 HIS A C 1
ATOM 770 O O . HIS A 1 95 ? 6.738 -6.875 -8.283 1.00 89.88 95 HIS A O 1
ATOM 776 N N . TYR A 1 96 ? 4.523 -6.525 -8.203 1.00 89.69 96 TYR A N 1
ATOM 777 C CA . TYR A 1 96 ? 4.447 -6.663 -6.749 1.00 89.69 96 TYR A CA 1
ATOM 778 C C . TYR A 1 96 ? 4.997 -8.017 -6.297 1.00 89.69 96 TYR A C 1
ATOM 780 O O . TYR A 1 96 ? 5.853 -8.091 -5.418 1.00 89.69 96 TYR A O 1
ATOM 788 N N . ILE A 1 97 ? 4.501 -9.098 -6.898 1.00 87.69 97 ILE A N 1
ATOM 789 C CA . ILE A 1 97 ? 4.815 -10.465 -6.479 1.00 87.69 97 ILE A CA 1
ATOM 790 C C . ILE A 1 97 ? 6.266 -10.834 -6.793 1.00 87.69 97 ILE A C 1
ATOM 792 O O . ILE A 1 97 ? 6.915 -11.501 -5.986 1.00 87.69 97 ILE A O 1
ATOM 796 N N . THR A 1 98 ? 6.775 -10.411 -7.948 1.00 86.75 98 THR A N 1
ATOM 797 C CA . THR A 1 98 ? 8.078 -10.846 -8.469 1.00 86.75 98 THR A CA 1
ATOM 798 C C . THR A 1 98 ? 9.240 -9.948 -8.053 1.00 86.75 98 THR A C 1
ATOM 800 O O . THR A 1 98 ? 10.364 -10.439 -7.963 1.00 86.75 98 THR A O 1
ATOM 803 N N . VAL A 1 99 ? 8.988 -8.668 -7.758 1.00 85.81 99 VAL A N 1
ATOM 804 C CA . VAL A 1 99 ? 10.035 -7.684 -7.435 1.00 85.81 99 VAL A CA 1
ATOM 805 C C . VAL A 1 99 ? 9.852 -7.118 -6.031 1.00 85.81 99 VAL A C 1
ATOM 807 O O . VAL A 1 99 ? 10.724 -7.282 -5.173 1.00 85.81 99 VAL A O 1
ATOM 810 N N . VAL A 1 100 ? 8.702 -6.494 -5.762 1.00 85.31 100 VAL A N 1
ATOM 811 C CA . VAL A 1 100 ? 8.488 -5.734 -4.519 1.00 85.31 100 VAL A CA 1
ATOM 812 C C . VAL A 1 100 ? 8.455 -6.652 -3.302 1.00 85.31 100 VAL A C 1
ATOM 814 O O . VAL A 1 100 ? 9.118 -6.392 -2.302 1.00 85.31 100 VAL A O 1
ATOM 817 N N . LEU A 1 101 ? 7.709 -7.751 -3.367 1.00 82.50 101 LEU A N 1
ATOM 818 C CA . LEU A 1 101 ? 7.542 -8.673 -2.251 1.00 82.50 101 LEU A CA 1
ATOM 819 C C . LEU A 1 101 ? 8.872 -9.338 -1.838 1.00 82.50 101 LEU A C 1
ATOM 821 O O . LEU A 1 101 ? 9.170 -9.337 -0.639 1.00 82.50 101 LEU A O 1
ATOM 825 N N . PRO A 1 102 ? 9.709 -9.862 -2.758 1.00 80.31 102 PRO A N 1
ATOM 826 C CA . PRO A 1 102 ? 11.059 -10.310 -2.425 1.00 80.31 102 PRO A CA 1
ATOM 827 C C . PRO A 1 102 ? 11.922 -9.214 -1.804 1.00 80.31 102 PRO A C 1
ATOM 829 O O . PRO A 1 102 ? 12.579 -9.476 -0.796 1.00 80.31 102 PRO A O 1
ATOM 832 N N . TYR A 1 103 ? 11.890 -7.996 -2.358 1.00 76.31 103 TYR A N 1
ATOM 833 C CA . TYR A 1 103 ? 12.630 -6.855 -1.820 1.00 76.31 103 TYR A CA 1
ATOM 834 C C . TYR A 1 103 ? 12.222 -6.572 -0.368 1.00 76.31 103 TYR A C 1
ATOM 836 O O . TYR A 1 103 ? 13.069 -6.544 0.526 1.00 76.31 103 TYR A O 1
ATOM 844 N N . VAL A 1 104 ? 10.920 -6.463 -0.110 1.00 71.00 104 VAL A N 1
ATOM 845 C CA . VAL A 1 104 ? 10.343 -6.227 1.218 1.00 71.00 104 VAL A CA 1
ATOM 846 C C . VAL A 1 104 ? 10.704 -7.357 2.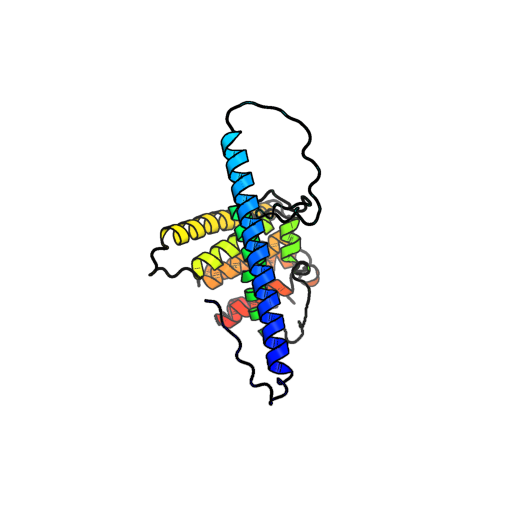192 1.00 71.00 104 VAL A C 1
ATOM 848 O O . VAL A 1 104 ? 11.158 -7.088 3.303 1.00 71.00 104 VAL A O 1
ATOM 851 N N . LYS A 1 105 ? 10.590 -8.629 1.777 1.00 69.88 105 LYS A N 1
ATOM 852 C CA . LYS A 1 105 ? 10.973 -9.790 2.603 1.00 69.88 105 LYS A CA 1
ATOM 853 C C . LYS A 1 105 ? 12.471 -9.821 2.917 1.00 69.88 105 LYS A C 1
ATOM 855 O O . LYS A 1 105 ? 12.844 -10.232 4.011 1.00 69.88 105 LYS A O 1
ATOM 860 N N . ALA A 1 106 ? 13.334 -9.454 1.973 1.00 67.06 106 ALA A N 1
ATOM 861 C CA . ALA A 1 106 ? 14.781 -9.441 2.186 1.00 67.06 106 ALA A CA 1
ATOM 862 C C . ALA A 1 106 ? 15.197 -8.376 3.209 1.00 67.06 106 ALA A C 1
ATOM 864 O O . ALA A 1 106 ? 16.080 -8.634 4.025 1.00 67.06 106 ALA A O 1
ATOM 865 N N . HIS A 1 107 ? 14.525 -7.222 3.202 1.00 60.91 107 HIS A N 1
ATOM 866 C CA . HIS A 1 107 ? 14.745 -6.178 4.199 1.00 60.91 107 HIS A CA 1
ATOM 867 C C . HIS A 1 107 ? 14.191 -6.615 5.565 1.00 60.91 107 HIS A C 1
ATOM 869 O O . HIS A 1 107 ? 14.970 -6.714 6.502 1.00 60.91 107 HIS A O 1
ATOM 875 N N . GLY A 1 108 ? 12.931 -7.071 5.645 1.00 55.81 108 GLY A N 1
ATOM 876 C CA . GLY A 1 108 ? 12.294 -7.508 6.903 1.00 55.81 108 GLY A CA 1
ATOM 877 C C . GLY A 1 108 ? 12.967 -8.677 7.649 1.00 55.81 108 GLY A C 1
ATOM 878 O O . GLY A 1 108 ? 12.804 -8.836 8.863 1.00 55.81 108 GLY A O 1
ATOM 879 N N . ARG A 1 109 ? 13.740 -9.521 6.946 1.00 52.75 109 ARG A N 1
ATOM 880 C CA . ARG A 1 109 ? 14.497 -10.644 7.539 1.00 52.75 109 ARG A CA 1
ATOM 881 C C . ARG A 1 109 ? 15.634 -10.201 8.458 1.00 52.75 109 ARG A C 1
ATOM 883 O O . ARG A 1 109 ? 16.104 -11.012 9.250 1.00 52.75 109 ARG A O 1
ATOM 890 N N . ARG A 1 110 ? 16.090 -8.950 8.376 1.00 48.22 110 ARG A N 1
ATOM 891 C CA . ARG A 1 110 ? 17.181 -8.452 9.227 1.00 48.22 110 ARG A CA 1
ATOM 892 C C . ARG A 1 110 ? 16.778 -8.298 10.696 1.00 48.22 110 ARG A C 1
ATOM 894 O O . ARG A 1 110 ? 17.658 -8.224 11.546 1.00 48.22 110 ARG A O 1
ATOM 901 N N . VAL A 1 111 ? 15.478 -8.279 11.003 1.00 41.53 111 VAL A N 1
ATOM 902 C CA . VAL A 1 111 ? 14.963 -7.897 12.329 1.00 41.53 111 VAL A CA 1
ATOM 903 C C . VAL A 1 111 ? 14.360 -9.051 13.127 1.00 41.53 111 VAL A C 1
ATOM 905 O O . VAL A 1 111 ? 14.469 -9.074 14.351 1.00 41.53 111 VAL A O 1
ATOM 908 N N . THR A 1 112 ? 13.726 -10.023 12.476 1.00 44.03 112 THR A N 1
ATOM 909 C CA . THR A 1 112 ? 13.161 -11.182 13.178 1.00 44.03 112 THR A CA 1
ATOM 910 C C . THR A 1 112 ? 14.154 -12.334 13.101 1.00 44.03 112 THR A C 1
ATOM 912 O O . THR A 1 112 ? 14.143 -13.120 12.160 1.00 44.03 112 THR A O 1
ATOM 915 N N . HIS A 1 113 ? 15.013 -12.455 14.118 1.00 41.91 113 HIS A N 1
ATOM 916 C CA . HIS A 1 113 ? 15.980 -13.558 14.246 1.00 41.91 113 HIS A CA 1
ATOM 917 C C . HIS A 1 113 ? 15.304 -14.955 14.257 1.00 41.91 113 HIS A C 1
ATOM 919 O O . HIS A 1 113 ? 15.973 -15.980 14.144 1.00 41.91 113 HIS A O 1
ATOM 925 N N . GLU A 1 114 ? 13.968 -14.985 14.349 1.00 39.88 114 GLU A N 1
ATOM 926 C CA . GLU A 1 114 ? 13.108 -16.170 14.363 1.00 39.88 114 GLU A CA 1
ATOM 927 C C . GLU A 1 114 ? 12.359 -16.444 13.044 1.00 39.88 114 GLU A C 1
ATOM 929 O O . GLU A 1 114 ? 11.849 -17.546 12.862 1.00 39.88 114 GLU A O 1
ATOM 934 N N . ALA A 1 115 ? 12.292 -15.516 12.080 1.00 42.03 115 ALA A N 1
ATOM 935 C CA . ALA A 1 115 ? 11.497 -15.730 10.864 1.00 42.03 115 ALA A CA 1
ATOM 936 C C . ALA A 1 115 ? 12.340 -16.268 9.698 1.00 42.03 115 ALA A C 1
ATOM 938 O O . ALA A 1 115 ? 12.347 -15.717 8.594 1.00 42.03 115 ALA A O 1
ATOM 939 N N . ARG A 1 116 ? 12.998 -17.416 9.905 1.00 42.12 116 ARG A N 1
ATOM 940 C CA . ARG A 1 116 ? 13.295 -18.325 8.786 1.00 42.12 116 ARG A CA 1
ATOM 941 C C . ARG A 1 116 ? 11.986 -18.969 8.349 1.00 42.12 116 ARG A C 1
ATOM 943 O O . ARG A 1 116 ? 11.703 -20.114 8.671 1.00 42.12 116 ARG A O 1
ATOM 950 N N . SER A 1 117 ? 11.160 -18.207 7.648 1.00 46.25 117 SER A N 1
ATOM 951 C CA . SER A 1 117 ? 10.073 -18.799 6.892 1.00 46.25 117 SER A CA 1
ATOM 952 C C . SER A 1 117 ? 10.464 -18.785 5.423 1.00 46.25 117 SER A C 1
ATOM 954 O O . SER A 1 117 ? 10.322 -17.781 4.726 1.00 46.25 117 SER A O 1
ATOM 956 N N . ASP A 1 118 ? 10.922 -19.936 4.940 1.00 50.34 118 ASP A N 1
ATOM 957 C CA . ASP A 1 118 ? 10.926 -20.294 3.516 1.00 50.34 118 ASP A CA 1
ATOM 958 C C . ASP A 1 118 ? 9.480 -20.480 3.002 1.00 50.34 118 ASP A C 1
ATOM 960 O O . ASP A 1 118 ? 9.201 -21.330 2.161 1.00 50.34 118 ASP A O 1
ATOM 964 N N . LEU A 1 119 ? 8.531 -19.708 3.549 1.00 48.00 119 LEU A N 1
ATOM 965 C CA . LEU A 1 119 ? 7.118 -19.801 3.236 1.00 48.00 119 LEU A CA 1
ATOM 966 C C . LEU A 1 119 ? 6.907 -19.318 1.791 1.00 48.00 119 LEU A C 1
ATOM 968 O O . LEU A 1 119 ? 7.332 -18.197 1.456 1.00 48.00 119 LEU A O 1
ATOM 972 N N . PRO A 1 120 ? 6.259 -20.140 0.945 1.00 52.53 120 PRO A N 1
ATOM 973 C CA . PRO A 1 120 ? 5.833 -19.790 -0.403 1.00 52.53 120 PRO A CA 1
ATOM 974 C C . PRO A 1 120 ? 5.264 -18.370 -0.532 1.00 52.53 120 PRO A C 1
ATOM 976 O O . PRO A 1 120 ? 4.704 -17.793 0.398 1.00 52.53 120 PRO A O 1
ATOM 979 N N . PHE A 1 121 ? 5.367 -17.776 -1.723 1.00 56.62 121 PHE A N 1
ATOM 980 C CA . PHE A 1 121 ? 4.892 -16.409 -1.989 1.00 56.62 121 PHE A CA 1
ATOM 981 C C . PHE A 1 121 ? 3.413 -16.201 -1.619 1.00 56.62 121 PHE A C 1
ATOM 983 O O . PHE A 1 121 ? 3.073 -15.173 -1.027 1.00 56.62 121 PHE A O 1
ATOM 990 N N . MET A 1 122 ? 2.575 -17.209 -1.880 1.00 52.56 122 MET A N 1
ATOM 991 C CA . MET A 1 122 ? 1.142 -17.242 -1.550 1.00 52.56 122 MET A CA 1
ATOM 992 C C . MET A 1 122 ? 0.859 -17.407 -0.052 1.00 52.56 122 MET A C 1
ATOM 994 O O . MET A 1 122 ? -0.245 -17.126 0.413 1.00 52.56 122 MET A O 1
ATOM 998 N N . ASP A 1 123 ? 1.868 -17.763 0.738 1.00 61.38 123 ASP A N 1
ATOM 999 C CA . ASP A 1 123 ? 1.732 -17.860 2.188 1.00 61.38 123 ASP A CA 1
ATOM 1000 C C . ASP A 1 123 ? 1.895 -16.506 2.887 1.00 61.38 123 ASP A C 1
ATOM 1002 O O . ASP A 1 123 ? 1.672 -16.389 4.093 1.00 61.38 123 ASP A O 1
ATOM 1006 N N . THR A 1 124 ? 2.141 -15.447 2.117 1.00 73.81 124 THR A N 1
ATOM 1007 C CA . THR A 1 124 ? 2.140 -14.071 2.607 1.00 73.81 124 THR A CA 1
ATOM 1008 C C . THR A 1 124 ? 0.697 -13.607 2.895 1.00 73.81 124 THR A C 1
ATOM 1010 O O . THR A 1 124 ? -0.086 -13.474 1.950 1.00 73.81 124 THR A O 1
ATOM 1013 N N . PRO A 1 125 ? 0.315 -13.328 4.162 1.00 74.12 125 PRO A N 1
ATOM 1014 C CA . PRO A 1 125 ? -1.083 -13.080 4.537 1.00 74.12 125 PRO A CA 1
ATOM 1015 C C . PRO A 1 125 ? -1.767 -11.953 3.757 1.00 74.12 125 PRO A C 1
ATOM 1017 O O . PRO A 1 125 ? -2.896 -12.121 3.308 1.00 74.12 125 PRO A O 1
ATOM 1020 N N . TRP A 1 126 ? -1.076 -10.838 3.510 1.00 77.38 126 TRP A N 1
ATOM 1021 C CA . TRP A 1 126 ? -1.650 -9.703 2.779 1.00 77.38 126 TRP A CA 1
ATOM 1022 C C . TRP A 1 126 ? -1.780 -9.938 1.270 1.00 77.38 126 TRP A C 1
ATOM 1024 O O . TRP A 1 126 ? -2.631 -9.319 0.640 1.00 77.38 126 TRP A O 1
ATOM 1034 N N . VAL A 1 127 ? -0.987 -10.844 0.683 1.00 84.00 127 VAL A N 1
ATOM 1035 C CA . VAL A 1 127 ? -1.175 -11.248 -0.722 1.00 84.00 127 VAL A CA 1
ATOM 1036 C C . VAL A 1 127 ? -2.469 -12.040 -0.850 1.00 84.00 127 VAL A C 1
ATOM 1038 O O . VAL A 1 127 ? -3.277 -11.738 -1.722 1.00 84.00 127 VAL A O 1
ATOM 1041 N N . ARG A 1 128 ? -2.713 -12.996 0.058 1.00 82.94 128 ARG A N 1
ATOM 1042 C CA . ARG A 1 128 ? -4.001 -13.709 0.102 1.00 82.94 128 ARG A CA 1
ATOM 1043 C C . ARG A 1 128 ? -5.157 -12.756 0.351 1.00 82.94 128 ARG A C 1
ATOM 1045 O O . ARG A 1 128 ? -6.195 -12.887 -0.284 1.00 82.94 128 ARG A O 1
ATOM 1052 N N . LEU A 1 129 ? -4.960 -11.786 1.240 1.00 83.25 129 LEU A N 1
ATOM 1053 C CA . LEU A 1 129 ? -5.980 -10.793 1.527 1.00 83.25 129 LEU A CA 1
ATOM 1054 C C . LEU A 1 129 ? -6.312 -9.959 0.285 1.00 83.25 129 LEU A C 1
ATOM 1056 O O . LEU A 1 129 ? -7.480 -9.796 -0.021 1.00 83.25 129 LEU A O 1
ATOM 1060 N N . ALA A 1 130 ? -5.319 -9.532 -0.496 1.00 88.38 130 ALA A N 1
ATOM 1061 C CA . ALA A 1 130 ? -5.548 -8.816 -1.753 1.00 88.38 130 ALA A CA 1
ATOM 1062 C C . ALA A 1 130 ? -6.273 -9.649 -2.820 1.00 88.38 130 ALA A C 1
ATOM 1064 O O . ALA A 1 130 ? -7.019 -9.099 -3.627 1.00 88.38 130 ALA A O 1
ATOM 1065 N N . VAL A 1 131 ? -6.088 -10.973 -2.825 1.00 87.44 131 VAL A N 1
ATOM 1066 C CA . VAL A 1 131 ? -6.839 -11.865 -3.721 1.00 87.44 131 VAL A CA 1
ATOM 1067 C C . VAL A 1 131 ? -8.335 -11.816 -3.404 1.00 87.44 131 VAL A C 1
ATOM 1069 O O . VAL A 1 131 ? -9.126 -11.796 -4.335 1.00 87.44 131 VAL A O 1
ATOM 1072 N N . VAL A 1 132 ? -8.733 -11.732 -2.130 1.00 86.50 132 VAL A N 1
ATOM 1073 C CA . VAL A 1 132 ? -10.153 -11.770 -1.713 1.00 86.50 132 VAL A CA 1
ATOM 1074 C C . VAL A 1 132 ? -10.770 -10.399 -1.416 1.00 86.50 132 VAL A C 1
ATOM 1076 O O . VAL A 1 132 ? -11.990 -10.270 -1.414 1.00 86.50 132 VAL A O 1
ATOM 1079 N N . ASP A 1 133 ? -9.953 -9.367 -1.220 1.00 88.81 133 ASP A N 1
ATOM 1080 C CA . ASP A 1 133 ? -10.372 -8.018 -0.844 1.00 88.81 133 ASP A CA 1
ATOM 1081 C C . ASP A 1 133 ? -9.871 -6.993 -1.874 1.00 88.81 133 ASP A C 1
ATOM 1083 O O . ASP A 1 133 ? -8.674 -6.873 -2.157 1.00 88.81 133 ASP A O 1
ATOM 1087 N N . ALA A 1 134 ? -10.814 -6.266 -2.477 1.00 90.75 134 ALA A N 1
ATOM 1088 C CA . ALA A 1 134 ? -10.520 -5.330 -3.556 1.00 90.75 134 ALA A CA 1
ATOM 1089 C C . ALA A 1 134 ? -9.742 -4.098 -3.073 1.00 90.75 134 ALA A C 1
ATOM 1091 O O . ALA A 1 134 ? -8.928 -3.573 -3.834 1.00 90.75 134 ALA A O 1
ATOM 1092 N N . ASP A 1 135 ? -9.946 -3.654 -1.830 1.00 90.31 135 ASP A N 1
ATOM 1093 C CA . ASP A 1 135 ? -9.225 -2.517 -1.254 1.00 90.31 135 ASP A CA 1
ATOM 1094 C C . ASP A 1 135 ? -7.760 -2.882 -1.018 1.00 90.31 135 ASP A C 1
ATOM 1096 O O . ASP A 1 135 ? -6.846 -2.117 -1.335 1.00 90.31 135 ASP A O 1
ATOM 1100 N N . MET A 1 136 ? -7.522 -4.105 -0.554 1.00 90.69 136 MET A N 1
ATOM 1101 C CA . MET A 1 136 ? -6.181 -4.657 -0.418 1.00 90.69 136 MET A CA 1
ATOM 1102 C C . MET A 1 136 ? -5.471 -4.821 -1.755 1.00 90.69 136 MET A C 1
ATOM 1104 O O . MET A 1 136 ? -4.270 -4.559 -1.841 1.00 90.69 136 MET A O 1
ATOM 1108 N N . MET A 1 137 ? -6.193 -5.170 -2.821 1.00 93.44 137 MET A N 1
ATOM 1109 C CA . MET A 1 137 ? -5.625 -5.143 -4.167 1.00 93.44 137 MET A CA 1
ATOM 1110 C C . MET A 1 137 ? -5.156 -3.731 -4.550 1.00 93.44 137 MET A C 1
ATOM 1112 O O . MET A 1 137 ? -4.045 -3.586 -5.059 1.00 93.44 137 MET A O 1
ATOM 1116 N N . GLN A 1 138 ? -5.929 -2.679 -4.245 1.00 94.25 138 GLN A N 1
ATOM 1117 C CA . GLN A 1 138 ? -5.486 -1.297 -4.496 1.00 94.25 138 GLN A CA 1
ATOM 1118 C C . GLN A 1 138 ? -4.182 -0.974 -3.761 1.00 94.25 138 GLN A C 1
ATOM 1120 O O . GLN A 1 138 ? -3.306 -0.327 -4.330 1.00 94.25 138 GLN A O 1
ATOM 1125 N N . ALA A 1 139 ? -4.011 -1.467 -2.534 1.00 92.31 139 ALA A N 1
ATOM 1126 C CA . ALA A 1 139 ? -2.784 -1.269 -1.768 1.00 92.31 139 ALA A CA 1
ATOM 1127 C C . ALA A 1 139 ? -1.553 -1.899 -2.444 1.00 92.31 139 ALA A C 1
ATOM 1129 O O . ALA A 1 139 ? -0.474 -1.298 -2.462 1.00 92.31 139 ALA A O 1
ATOM 1130 N N . LEU A 1 140 ? -1.701 -3.091 -3.035 1.00 93.00 140 LEU A N 1
ATOM 1131 C CA . LEU A 1 140 ? -0.604 -3.757 -3.748 1.00 93.00 140 LEU A CA 1
ATOM 1132 C C . LEU A 1 140 ? -0.256 -3.033 -5.052 1.00 93.00 140 LEU A C 1
ATOM 1134 O O . LEU A 1 140 ? 0.923 -2.837 -5.362 1.00 93.00 140 LEU A O 1
ATOM 1138 N N . LEU A 1 141 ? -1.276 -2.588 -5.790 1.00 95.12 141 LEU A N 1
ATOM 1139 C CA . LEU A 1 141 ? -1.107 -1.806 -7.016 1.00 95.12 141 LEU A CA 1
ATOM 1140 C C . LEU A 1 141 ? -0.421 -0.467 -6.724 1.00 95.12 141 LEU A C 1
ATOM 1142 O O . LEU A 1 141 ? 0.568 -0.123 -7.372 1.00 95.12 141 LEU A O 1
ATOM 1146 N N . PHE A 1 142 ? -0.872 0.235 -5.683 1.00 95.38 142 PHE A N 1
ATOM 1147 C CA . PHE A 1 142 ? -0.232 1.438 -5.157 1.00 95.38 142 PHE A CA 1
ATOM 1148 C C . PHE A 1 142 ? 1.252 1.211 -4.843 1.00 95.38 142 PHE A C 1
ATOM 1150 O O . PHE A 1 142 ? 2.111 1.936 -5.350 1.00 95.38 142 PHE A O 1
ATOM 1157 N N . THR A 1 143 ? 1.562 0.182 -4.049 1.00 91.56 143 THR A N 1
ATOM 1158 C CA . THR A 1 143 ? 2.944 -0.123 -3.647 1.00 91.56 143 THR A CA 1
ATOM 1159 C C . THR A 1 143 ? 3.828 -0.400 -4.869 1.00 91.56 143 THR A C 1
ATOM 1161 O O . THR A 1 143 ? 4.994 -0.006 -4.903 1.00 91.56 143 THR A O 1
ATOM 1164 N N . SER A 1 144 ? 3.268 -1.014 -5.912 1.00 93.50 144 SER A N 1
ATOM 1165 C CA . SER A 1 144 ? 3.980 -1.308 -7.161 1.00 93.50 144 SER A CA 1
ATOM 1166 C C . SER A 1 144 ? 4.272 -0.053 -7.970 1.00 93.50 144 SER A C 1
ATOM 1168 O O . SER A 1 144 ? 5.421 0.170 -8.348 1.00 93.50 144 SER A O 1
ATOM 1170 N N . CYS A 1 145 ? 3.269 0.812 -8.160 1.00 95.06 145 CYS A N 1
ATOM 1171 C CA . CYS A 1 145 ? 3.457 2.128 -8.776 1.00 95.06 145 CYS A CA 1
ATOM 1172 C C . CYS A 1 145 ? 4.544 2.924 -8.048 1.00 95.06 145 CYS A C 1
ATOM 1174 O O . CYS A 1 145 ? 5.405 3.536 -8.675 1.00 95.06 145 CYS A O 1
ATOM 1176 N N . ARG A 1 146 ? 4.529 2.881 -6.713 1.00 90.94 146 ARG A N 1
ATOM 1177 C CA . ARG A 1 146 ? 5.492 3.581 -5.868 1.00 90.94 146 ARG A CA 1
ATOM 1178 C C . ARG A 1 146 ? 6.914 3.053 -6.028 1.00 90.94 146 ARG A C 1
ATOM 1180 O O . ARG A 1 146 ? 7.850 3.847 -6.087 1.00 90.94 146 ARG A O 1
ATOM 1187 N N . HIS A 1 147 ? 7.069 1.733 -6.098 1.00 89.75 147 HIS A N 1
ATOM 1188 C CA . HIS A 1 147 ? 8.358 1.098 -6.345 1.00 89.75 147 HIS A CA 1
ATOM 1189 C C . HIS A 1 147 ? 8.914 1.497 -7.711 1.00 89.75 147 HIS A C 1
ATOM 1191 O O . HIS A 1 147 ? 10.024 2.010 -7.786 1.00 89.75 147 HIS A O 1
ATOM 1197 N N . LEU A 1 148 ? 8.108 1.348 -8.766 1.00 91.38 148 LEU A N 1
ATOM 1198 C CA . LEU A 1 148 ? 8.492 1.692 -10.136 1.00 91.38 148 LEU A CA 1
ATOM 1199 C C . LEU A 1 148 ? 8.863 3.171 -10.269 1.00 91.38 148 LEU A C 1
ATOM 1201 O O . LEU A 1 148 ? 9.902 3.495 -10.832 1.00 91.38 148 LEU A O 1
ATOM 1205 N N . ALA A 1 149 ? 8.064 4.073 -9.694 1.00 90.06 149 ALA A N 1
ATOM 1206 C CA . ALA A 1 149 ? 8.373 5.501 -9.682 1.00 90.06 149 ALA A CA 1
ATOM 1207 C C . ALA A 1 149 ? 9.691 5.817 -8.952 1.00 90.06 149 ALA A C 1
ATOM 1209 O O . ALA A 1 149 ? 10.381 6.756 -9.329 1.00 90.06 149 ALA A O 1
ATOM 1210 N N . GLY A 1 150 ? 10.048 5.045 -7.920 1.00 85.19 150 GLY A N 1
ATOM 1211 C CA . GLY A 1 150 ? 11.312 5.200 -7.197 1.00 85.19 150 GLY A CA 1
ATOM 1212 C C . GLY A 1 150 ? 12.532 4.612 -7.913 1.00 85.19 150 GLY A C 1
ATOM 1213 O O . GLY A 1 150 ? 13.649 5.022 -7.617 1.00 85.19 150 GLY A O 1
ATOM 1214 N N . GLU A 1 151 ? 12.338 3.659 -8.826 1.00 83.56 151 GLU A N 1
ATOM 1215 C CA . GLU A 1 151 ? 13.410 3.065 -9.641 1.00 83.56 151 GLU A CA 1
ATOM 1216 C C . GLU A 1 151 ? 13.712 3.867 -10.913 1.00 83.56 151 GLU A C 1
ATOM 1218 O O . GLU A 1 151 ? 14.784 3.718 -11.505 1.00 83.56 151 GLU A O 1
ATOM 1223 N N . LEU A 1 152 ? 12.773 4.704 -11.355 1.00 81.12 152 LEU A N 1
ATOM 1224 C CA . LEU A 1 152 ? 12.954 5.551 -12.525 1.00 81.12 152 LEU A CA 1
ATOM 1225 C C . LEU A 1 152 ? 13.871 6.733 -12.196 1.00 81.12 152 LEU A C 1
ATOM 1227 O O . LEU A 1 152 ? 13.576 7.552 -11.330 1.00 81.12 152 LEU A O 1
ATOM 1231 N N . ASP A 1 153 ? 14.976 6.826 -12.933 1.00 70.06 153 ASP A N 1
ATOM 1232 C CA . ASP A 1 153 ? 15.906 7.950 -12.869 1.00 70.06 153 ASP A CA 1
ATOM 1233 C C . ASP A 1 153 ? 15.283 9.197 -13.534 1.00 70.06 153 ASP A C 1
ATOM 1235 O O . ASP A 1 153 ? 15.031 9.164 -14.747 1.00 70.06 153 ASP A O 1
ATOM 1239 N N . PRO A 1 154 ? 15.073 10.306 -12.796 1.00 66.31 154 PRO A N 1
ATOM 1240 C CA . PRO A 1 154 ? 14.553 11.558 -13.350 1.00 66.31 154 PRO A CA 1
ATOM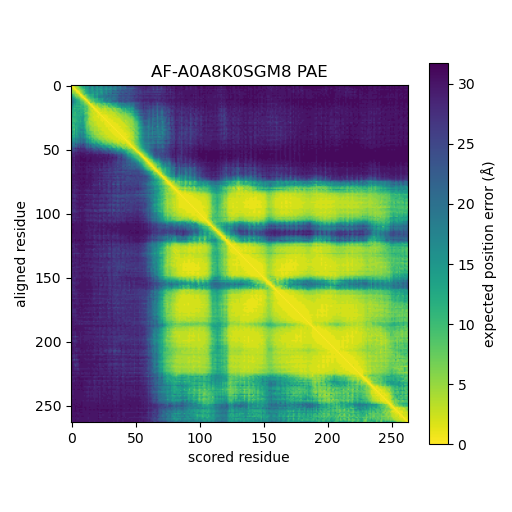 1241 C C . PRO A 1 154 ? 15.429 12.153 -14.464 1.00 66.31 154 PRO A C 1
ATOM 1243 O O . PRO A 1 154 ? 14.948 12.942 -15.275 1.00 66.31 154 PRO A O 1
ATOM 1246 N N . CYS A 1 155 ? 16.714 11.789 -14.519 1.00 63.97 155 CYS A N 1
ATOM 1247 C CA . CYS A 1 155 ? 17.652 12.255 -15.541 1.00 63.97 155 CYS A CA 1
ATOM 1248 C C . CYS A 1 155 ? 17.525 11.487 -16.865 1.00 63.97 155 CYS A C 1
ATOM 1250 O O . CYS A 1 155 ? 18.066 11.911 -17.889 1.00 63.97 155 CYS A O 1
ATOM 1252 N N . ARG A 1 156 ? 16.812 10.356 -16.880 1.00 65.06 156 ARG A N 1
ATOM 1253 C CA . ARG A 1 156 ? 16.470 9.645 -18.115 1.00 65.06 156 ARG A CA 1
ATOM 1254 C C . ARG A 1 156 ? 15.214 10.261 -18.720 1.00 65.06 156 ARG A C 1
ATOM 1256 O O . ARG A 1 156 ? 14.343 10.730 -18.000 1.00 65.06 156 ARG A O 1
ATOM 1263 N N . ASN A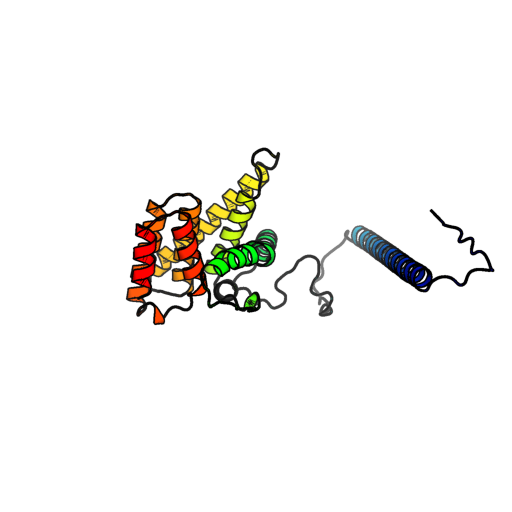 1 157 ? 15.071 10.194 -20.047 1.00 67.69 157 ASN A N 1
ATOM 1264 C CA . ASN A 1 157 ? 13.871 10.635 -20.779 1.00 67.69 157 ASN A CA 1
ATOM 1265 C C . ASN A 1 157 ? 12.657 9.707 -20.520 1.00 67.69 157 ASN A C 1
ATOM 1267 O O . ASN A 1 157 ? 12.088 9.114 -21.431 1.00 67.69 157 ASN A O 1
ATOM 1271 N N . THR A 1 158 ? 12.316 9.521 -19.246 1.00 73.81 158 THR A N 1
ATOM 1272 C CA . THR A 1 158 ? 11.256 8.655 -18.718 1.00 73.81 158 THR A CA 1
ATOM 1273 C C . THR A 1 158 ? 10.223 9.455 -17.925 1.00 73.81 158 THR A C 1
ATOM 1275 O O . THR A 1 158 ? 9.365 8.876 -17.266 1.00 73.81 158 THR A O 1
ATOM 1278 N N . ASN A 1 159 ? 10.261 10.789 -18.035 1.00 77.69 159 ASN A N 1
ATOM 1279 C CA . ASN A 1 159 ? 9.401 11.712 -17.293 1.00 77.69 159 ASN A CA 1
ATOM 1280 C C . ASN A 1 159 ? 7.905 11.428 -17.487 1.00 77.69 159 ASN A C 1
ATOM 1282 O O . ASN A 1 159 ? 7.141 11.529 -16.532 1.00 77.69 159 ASN A O 1
ATOM 1286 N N . SER A 1 160 ? 7.485 11.015 -18.687 1.00 84.06 160 SER A N 1
ATOM 1287 C CA . SER A 1 160 ? 6.090 10.637 -18.950 1.00 84.06 160 SER A CA 1
ATOM 1288 C C . SER A 1 160 ? 5.681 9.356 -18.218 1.00 84.06 160 SER A C 1
ATOM 1290 O O . SER A 1 160 ? 4.597 9.287 -17.649 1.00 84.06 160 SER A O 1
ATOM 1292 N N . LEU A 1 161 ? 6.557 8.350 -18.176 1.00 84.44 161 LEU A N 1
ATOM 1293 C CA . LEU A 1 161 ? 6.297 7.092 -17.480 1.00 84.44 161 LEU A CA 1
ATOM 1294 C C . LEU A 1 161 ? 6.304 7.279 -15.955 1.00 84.44 161 LEU A C 1
ATOM 1296 O O . LEU A 1 161 ? 5.441 6.738 -15.265 1.00 84.44 161 LEU A O 1
ATOM 1300 N N . LEU A 1 162 ? 7.236 8.091 -15.445 1.00 87.12 162 LEU A N 1
ATOM 1301 C CA . LEU A 1 162 ? 7.287 8.497 -14.042 1.00 87.12 162 LEU A CA 1
ATOM 1302 C C . LEU A 1 162 ? 5.991 9.201 -13.625 1.00 87.12 162 LEU A C 1
ATOM 1304 O O . LEU A 1 162 ? 5.372 8.802 -12.639 1.00 87.12 162 LEU A O 1
ATOM 1308 N N . ALA A 1 163 ? 5.550 10.193 -14.407 1.00 88.44 163 ALA A N 1
ATOM 1309 C CA . ALA A 1 163 ? 4.301 10.908 -14.161 1.00 88.44 163 ALA A CA 1
ATOM 1310 C C . ALA A 1 163 ? 3.091 9.960 -14.152 1.00 88.44 163 ALA A C 1
ATOM 1312 O O . ALA A 1 163 ? 2.261 10.045 -13.250 1.00 88.44 163 ALA A O 1
ATOM 1313 N N . ASN A 1 164 ? 3.034 9.000 -15.082 1.00 91.44 164 ASN A N 1
ATOM 1314 C CA . ASN A 1 164 ? 1.955 8.013 -15.140 1.00 91.44 164 ASN A CA 1
ATOM 1315 C C . ASN A 1 164 ? 1.900 7.129 -13.883 1.00 91.44 164 ASN A C 1
ATOM 1317 O O . ASN A 1 164 ? 0.830 6.960 -13.298 1.00 91.44 164 ASN A O 1
ATOM 1321 N N . TYR A 1 165 ? 3.034 6.574 -13.433 1.00 93.00 165 TYR A N 1
ATOM 1322 C CA . TYR A 1 165 ? 3.057 5.757 -12.212 1.00 93.00 165 TYR A CA 1
ATOM 1323 C C . TYR A 1 165 ? 2.765 6.578 -10.957 1.00 93.00 165 TYR A C 1
ATOM 1325 O O . TYR A 1 165 ? 2.074 6.090 -10.063 1.00 93.00 165 TYR A O 1
ATOM 1333 N N . MET A 1 166 ? 3.236 7.825 -10.889 1.00 91.94 166 MET A N 1
ATOM 1334 C CA . MET A 1 166 ? 2.898 8.731 -9.790 1.00 91.94 166 MET A CA 1
ATOM 1335 C C . MET A 1 166 ? 1.399 9.034 -9.748 1.00 91.94 166 MET A C 1
ATOM 1337 O O . MET A 1 166 ? 0.801 8.954 -8.675 1.00 91.94 166 MET A O 1
ATOM 1341 N N . GLN A 1 167 ? 0.782 9.320 -10.896 1.00 94.62 167 GLN A N 1
ATOM 1342 C CA . GLN A 1 167 ? -0.651 9.585 -10.985 1.00 94.62 167 GLN A CA 1
ATOM 1343 C C . GLN A 1 167 ? -1.474 8.358 -10.575 1.00 94.62 167 GLN A C 1
ATOM 1345 O O . GLN A 1 167 ? -2.285 8.451 -9.655 1.00 94.62 167 GLN A O 1
ATOM 1350 N N . MET A 1 168 ? -1.225 7.194 -11.185 1.00 95.31 168 MET A N 1
ATOM 1351 C CA . MET A 1 168 ? -1.933 5.957 -10.827 1.00 95.31 168 MET A CA 1
ATOM 1352 C C . MET A 1 168 ? -1.722 5.596 -9.351 1.00 95.31 168 MET A C 1
ATOM 1354 O O . MET A 1 168 ? -2.655 5.212 -8.653 1.00 95.31 168 MET A O 1
ATOM 1358 N N . GLY A 1 169 ? -0.494 5.752 -8.845 1.00 95.06 169 GLY A N 1
ATOM 1359 C CA . GLY A 1 169 ? -0.186 5.547 -7.433 1.00 95.06 169 GLY A CA 1
ATOM 1360 C C . GLY A 1 169 ? -1.008 6.459 -6.518 1.00 95.06 169 GLY A C 1
ATOM 1361 O O . GLY A 1 169 ? -1.559 5.986 -5.526 1.00 95.06 169 GLY A O 1
ATOM 1362 N N . ALA A 1 170 ? -1.150 7.741 -6.862 1.00 94.88 170 ALA A N 1
ATOM 1363 C CA . ALA A 1 170 ? -1.973 8.679 -6.104 1.00 94.88 170 ALA A CA 1
ATOM 1364 C C . ALA A 1 170 ? -3.460 8.283 -6.107 1.00 94.88 170 ALA A C 1
ATOM 1366 O O . ALA A 1 170 ? -4.113 8.348 -5.064 1.00 94.88 170 ALA A O 1
ATOM 1367 N N . GLU A 1 171 ? -3.985 7.817 -7.242 1.00 96.75 171 GLU A N 1
ATOM 1368 C CA . GLU A 1 171 ? -5.364 7.328 -7.361 1.00 96.75 171 GLU A CA 1
ATOM 1369 C C . GLU A 1 171 ? -5.609 6.099 -6.467 1.00 96.75 171 GLU A C 1
ATOM 1371 O O . GLU A 1 171 ? -6.564 6.077 -5.682 1.00 96.75 171 GLU A O 1
ATOM 1376 N N . TYR A 1 172 ? -4.710 5.110 -6.498 1.00 96.81 172 TYR A N 1
ATOM 1377 C CA . TYR A 1 172 ? -4.804 3.931 -5.632 1.00 96.81 172 TYR A CA 1
ATOM 1378 C C . TYR A 1 172 ? -4.641 4.278 -4.145 1.00 96.81 172 TYR A C 1
ATOM 1380 O O . TYR A 1 172 ? -5.397 3.768 -3.312 1.00 96.81 172 TYR A O 1
ATOM 1388 N N . LYS A 1 173 ? -3.724 5.192 -3.793 1.00 95.75 173 LYS A N 1
ATOM 1389 C CA . LYS A 1 173 ? -3.557 5.689 -2.415 1.00 95.75 173 LYS A CA 1
ATOM 1390 C C . LYS A 1 173 ? -4.830 6.368 -1.914 1.00 95.75 173 LYS A C 1
ATOM 1392 O O . LYS A 1 173 ? -5.283 6.092 -0.803 1.00 95.75 173 LYS A O 1
ATOM 1397 N N . LEU A 1 174 ? -5.448 7.212 -2.742 1.00 96.62 174 LEU A N 1
ATOM 1398 C CA . LEU A 1 174 ? -6.714 7.864 -2.414 1.00 96.62 174 LEU A CA 1
ATOM 1399 C C . LEU A 1 174 ? -7.835 6.841 -2.19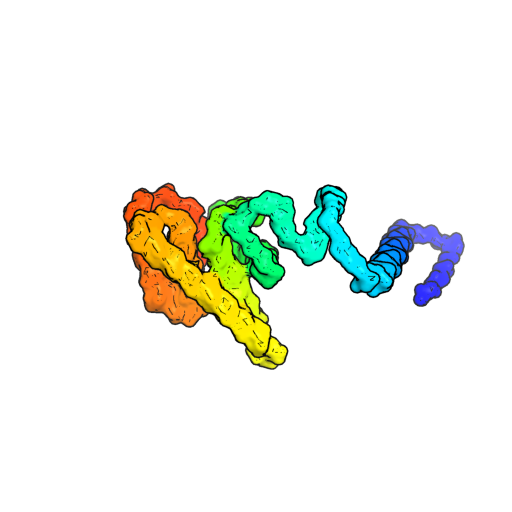3 1.00 96.62 174 LEU A C 1
ATOM 1401 O O . LEU A 1 174 ? -8.634 7.009 -1.270 1.00 96.62 174 LEU A O 1
ATOM 1405 N N . SER A 1 175 ? -7.878 5.772 -2.995 1.00 95.81 175 SER A N 1
ATOM 1406 C CA . SER A 1 175 ? -8.803 4.656 -2.772 1.00 95.81 175 SER A CA 1
ATOM 1407 C C . SER A 1 175 ? -8.581 4.018 -1.400 1.00 95.81 175 SER A C 1
ATOM 1409 O O . SER A 1 175 ? -9.532 3.898 -0.637 1.00 95.81 175 SER A O 1
ATOM 1411 N N . CYS A 1 176 ? -7.332 3.709 -1.036 1.00 95.50 176 CYS A N 1
ATOM 1412 C CA . CYS A 1 176 ? -6.993 3.122 0.266 1.00 95.50 176 CYS A CA 1
ATOM 1413 C C . CYS A 1 176 ? -7.463 4.002 1.438 1.00 95.50 176 CYS A C 1
ATOM 1415 O O . CYS A 1 176 ? -8.087 3.513 2.381 1.00 95.50 176 CYS A O 1
ATOM 1417 N N . VAL A 1 177 ? -7.216 5.316 1.368 1.00 95.81 177 VAL A N 1
ATOM 1418 C CA . VAL A 1 177 ? -7.655 6.278 2.396 1.00 95.81 177 VAL A CA 1
ATOM 1419 C C . VAL A 1 177 ? -9.181 6.310 2.512 1.00 95.81 177 VAL A C 1
ATOM 1421 O O . VAL A 1 177 ? -9.719 6.345 3.622 1.00 95.81 177 VAL A O 1
ATOM 1424 N N . ARG A 1 178 ? -9.897 6.286 1.380 1.00 96.38 178 ARG A N 1
ATOM 1425 C CA . ARG A 1 178 ? -11.366 6.252 1.364 1.00 96.38 178 ARG A CA 1
ATOM 1426 C C . ARG A 1 178 ? -11.906 4.973 1.998 1.00 96.38 178 ARG A C 1
ATOM 1428 O O . ARG A 1 178 ? -12.831 5.075 2.803 1.00 96.38 178 ARG A O 1
ATOM 1435 N N . SER A 1 179 ? -11.308 3.822 1.706 1.00 94.75 179 SER A N 1
ATOM 1436 C CA . SER A 1 179 ? -11.716 2.535 2.279 1.00 94.75 179 SER A CA 1
ATOM 1437 C C . SER A 1 179 ? -11.498 2.499 3.792 1.00 94.75 179 SER A C 1
ATOM 1439 O O . SER A 1 179 ? -12.423 2.179 4.535 1.00 94.75 179 SER A O 1
ATOM 1441 N N . VAL A 1 180 ? -10.343 2.969 4.285 1.00 94.44 180 VAL A N 1
ATOM 1442 C CA . VAL A 1 180 ? -10.103 3.121 5.734 1.00 94.44 180 VAL A CA 1
ATOM 1443 C C . VAL A 1 180 ? -11.145 4.041 6.372 1.00 94.44 180 VAL A C 1
ATOM 1445 O O . VAL A 1 180 ? -11.749 3.685 7.384 1.00 94.44 180 VAL A O 1
ATOM 1448 N N . ARG A 1 181 ? -11.407 5.212 5.776 1.00 94.88 181 ARG A N 1
ATOM 1449 C CA . ARG A 1 181 ? -12.411 6.156 6.290 1.00 94.88 181 ARG A CA 1
ATOM 1450 C C . ARG A 1 181 ? -13.804 5.530 6.343 1.00 94.88 181 ARG A C 1
ATOM 1452 O O . ARG A 1 181 ? -14.522 5.738 7.318 1.00 94.88 181 ARG A O 1
ATOM 1459 N N . GLN A 1 182 ? -14.186 4.774 5.318 1.00 95.06 182 GLN A N 1
ATOM 1460 C CA . GLN A 1 182 ? -15.485 4.113 5.260 1.00 95.06 182 GLN A CA 1
ATOM 1461 C C . GLN A 1 182 ? -15.618 3.029 6.335 1.00 95.06 182 GLN A C 1
ATOM 1463 O O . GLN A 1 182 ? -16.657 2.961 6.991 1.00 95.06 182 GLN A O 1
ATOM 1468 N N . SER A 1 183 ? -14.575 2.227 6.547 1.00 92.31 183 SER A N 1
ATOM 1469 C CA . SER A 1 183 ? -14.528 1.220 7.609 1.00 92.31 183 SER A CA 1
ATOM 1470 C C . SER A 1 183 ? -14.657 1.850 8.997 1.00 92.31 183 SER A C 1
ATOM 1472 O O . SER A 1 183 ? -15.472 1.391 9.797 1.00 92.31 183 SER A O 1
ATOM 1474 N N . ILE A 1 184 ? -13.977 2.979 9.241 1.00 91.81 184 ILE A N 1
ATOM 1475 C CA . ILE A 1 184 ? -14.136 3.771 10.473 1.00 91.81 184 ILE A CA 1
ATOM 1476 C C . ILE A 1 184 ? -15.580 4.257 10.627 1.00 91.81 184 ILE A C 1
ATOM 1478 O O . ILE A 1 184 ? -16.182 4.060 11.675 1.00 91.81 184 ILE A O 1
ATOM 1482 N N . SER A 1 185 ? -16.172 4.858 9.588 1.00 93.12 185 SER A N 1
ATOM 1483 C CA . SER A 1 185 ? -17.557 5.357 9.655 1.00 93.12 185 SER A CA 1
ATOM 1484 C C . SER A 1 185 ? -18.589 4.256 9.915 1.00 93.12 185 SER A C 1
ATOM 1486 O O . SER A 1 185 ? -19.649 4.534 10.467 1.00 93.12 185 SER A O 1
ATOM 1488 N N . LYS A 1 186 ? -18.291 3.014 9.522 1.00 92.31 186 LYS A N 1
ATOM 1489 C CA . LYS A 1 186 ? -19.139 1.839 9.762 1.00 92.31 186 LYS A CA 1
ATOM 1490 C C . LYS A 1 186 ? -18.797 1.093 11.057 1.00 92.31 186 LYS A C 1
ATOM 1492 O O . LYS A 1 186 ? -19.435 0.083 11.332 1.00 92.31 186 LYS A O 1
ATOM 1497 N N . ASN A 1 187 ? -17.803 1.549 11.825 1.00 87.88 187 ASN A N 1
ATOM 1498 C CA . ASN A 1 187 ? -17.235 0.831 12.973 1.00 87.88 187 ASN A CA 1
ATOM 1499 C C . ASN A 1 187 ? -16.830 -0.620 12.642 1.00 87.88 187 ASN A C 1
ATOM 1501 O O . ASN A 1 187 ? -16.941 -1.515 13.476 1.00 87.88 187 ASN A O 1
ATOM 1505 N N . MET A 1 188 ? -16.380 -0.864 11.409 1.00 88.31 188 MET A N 1
ATOM 1506 C CA . MET A 1 188 ? -16.005 -2.189 10.926 1.00 88.31 188 MET A CA 1
ATOM 1507 C C . MET A 1 188 ? -14.484 -2.288 10.872 1.00 88.31 188 MET A C 1
ATOM 1509 O O . MET A 1 188 ? -13.860 -1.811 9.928 1.00 88.31 188 MET A O 1
ATOM 1513 N N . ILE A 1 189 ? -13.887 -2.902 11.889 1.00 87.88 189 ILE A N 1
ATOM 1514 C CA . ILE A 1 189 ? -12.441 -3.119 11.937 1.00 87.88 189 ILE A CA 1
ATOM 1515 C C . ILE A 1 189 ? -12.147 -4.493 11.337 1.00 87.88 189 ILE A C 1
ATOM 1517 O O . ILE A 1 189 ? -12.738 -5.492 11.738 1.00 87.88 189 ILE A O 1
ATOM 1521 N N . THR A 1 190 ? -11.267 -4.533 10.341 1.00 86.69 190 THR A N 1
ATOM 1522 C CA . THR A 1 190 ? -10.872 -5.758 9.636 1.00 86.69 190 THR A CA 1
ATOM 1523 C C . THR A 1 190 ? -9.359 -5.806 9.473 1.00 86.69 190 THR A C 1
ATOM 1525 O O . THR A 1 190 ? -8.697 -4.764 9.461 1.00 86.69 190 THR A O 1
ATOM 1528 N N . ASP A 1 191 ? -8.809 -7.002 9.256 1.00 83.19 191 ASP A N 1
ATOM 1529 C CA . ASP A 1 191 ? -7.393 -7.168 8.904 1.00 83.19 191 ASP A CA 1
ATOM 1530 C C . ASP A 1 191 ? -7.008 -6.336 7.668 1.00 83.19 191 ASP A C 1
ATOM 1532 O O . ASP A 1 191 ? -5.906 -5.790 7.613 1.00 83.19 191 ASP A O 1
ATOM 1536 N N . ALA A 1 192 ? -7.921 -6.179 6.701 1.00 86.06 192 ALA A N 1
ATOM 1537 C CA . ALA A 1 192 ? -7.715 -5.352 5.510 1.00 86.06 192 ALA A CA 1
ATOM 1538 C C . ALA A 1 192 ? -7.586 -3.871 5.874 1.00 86.06 192 ALA A C 1
ATOM 1540 O O . ALA A 1 192 ? -6.611 -3.229 5.494 1.00 86.06 192 ALA A O 1
ATOM 1541 N N . MET A 1 193 ? -8.504 -3.339 6.686 1.00 89.94 193 MET A N 1
ATOM 1542 C CA . MET A 1 193 ? -8.426 -1.959 7.174 1.00 89.94 193 MET A CA 1
ATOM 1543 C C . MET A 1 193 ? -7.119 -1.707 7.933 1.00 89.94 193 MET A C 1
ATOM 1545 O O . MET A 1 193 ? -6.427 -0.725 7.665 1.00 89.94 193 MET A O 1
ATOM 1549 N N . LEU A 1 194 ? -6.781 -2.591 8.872 1.00 87.88 194 LEU A N 1
ATOM 1550 C CA . LEU A 1 194 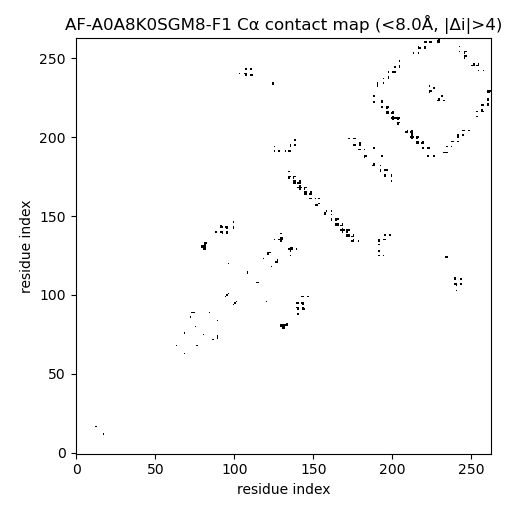? -5.561 -2.492 9.666 1.00 87.88 194 LEU A CA 1
ATOM 1551 C C . LEU A 1 194 ? -4.321 -2.510 8.766 1.00 87.88 194 LEU A C 1
ATOM 1553 O O . LEU A 1 194 ? -3.442 -1.659 8.898 1.00 87.88 194 LEU A O 1
ATOM 1557 N N . THR A 1 195 ? -4.294 -3.410 7.786 1.00 85.88 195 THR A N 1
ATOM 1558 C CA . THR A 1 195 ? -3.223 -3.488 6.791 1.00 85.88 195 THR A CA 1
ATOM 1559 C C . THR A 1 195 ? -3.106 -2.216 5.952 1.00 85.88 195 THR A C 1
ATOM 1561 O O . THR A 1 195 ? -2.000 -1.724 5.737 1.00 85.88 195 THR A O 1
ATOM 1564 N N . LEU A 1 196 ? -4.223 -1.653 5.493 1.00 90.81 196 LEU A N 1
ATOM 1565 C CA . LEU A 1 196 ? -4.228 -0.416 4.712 1.00 90.81 196 LEU A CA 1
ATOM 1566 C C . LEU A 1 196 ? -3.621 0.748 5.499 1.00 90.81 196 LEU A C 1
ATOM 1568 O O . LEU A 1 196 ? -2.813 1.495 4.951 1.00 90.81 196 LEU A O 1
ATOM 1572 N N . ILE A 1 197 ? -3.954 0.881 6.788 1.00 91.06 197 ILE A N 1
ATOM 1573 C CA . ILE A 1 197 ? -3.369 1.917 7.654 1.00 91.06 197 ILE A CA 1
ATOM 1574 C C . ILE A 1 197 ? -1.846 1.750 7.743 1.00 91.06 197 ILE A C 1
ATOM 1576 O O . ILE A 1 197 ? -1.113 2.736 7.651 1.00 91.06 197 ILE A O 1
ATOM 1580 N N . LEU A 1 198 ? -1.366 0.510 7.870 1.00 86.94 198 LEU A N 1
ATOM 1581 C CA . LEU A 1 198 ? 0.061 0.191 7.893 1.00 86.94 198 LEU A CA 1
ATOM 1582 C C . LEU A 1 198 ? 0.751 0.535 6.557 1.00 86.94 198 LEU A C 1
ATOM 1584 O O . LEU A 1 198 ? 1.809 1.164 6.557 1.00 86.94 198 LEU A O 1
ATOM 1588 N N . VAL A 1 199 ? 0.147 0.191 5.415 1.00 87.81 199 VAL A N 1
ATOM 1589 C CA . VAL A 1 199 ? 0.672 0.546 4.081 1.00 87.81 199 VAL A CA 1
ATOM 1590 C C . VAL A 1 199 ? 0.770 2.064 3.904 1.00 87.81 199 VAL A C 1
ATOM 1592 O O . VAL A 1 199 ? 1.782 2.553 3.403 1.00 87.81 199 VAL A O 1
ATOM 1595 N N . LEU A 1 200 ? -0.243 2.813 4.348 1.00 92.38 200 LEU A N 1
ATOM 1596 C CA . LEU A 1 200 ? -0.231 4.277 4.303 1.00 92.38 200 LEU A CA 1
ATOM 1597 C C . LEU A 1 200 ? 0.884 4.852 5.185 1.00 92.38 200 LEU A C 1
ATOM 1599 O O . LEU A 1 200 ? 1.654 5.683 4.715 1.00 92.38 200 LEU A O 1
ATOM 1603 N N . ALA A 1 201 ? 1.035 4.359 6.418 1.00 89.44 201 ALA A N 1
ATOM 1604 C CA . ALA A 1 201 ? 2.110 4.790 7.311 1.00 89.44 201 ALA A CA 1
ATOM 1605 C C . ALA A 1 201 ? 3.504 4.571 6.697 1.00 89.44 201 ALA A C 1
ATOM 1607 O O . ALA A 1 201 ? 4.350 5.461 6.765 1.00 89.44 201 ALA A O 1
ATOM 1608 N N . LEU A 1 202 ? 3.740 3.410 6.073 1.00 84.00 202 LEU A N 1
ATOM 1609 C CA . LEU A 1 202 ? 5.005 3.098 5.397 1.00 84.00 202 LEU A CA 1
ATOM 1610 C C . LEU A 1 202 ? 5.322 4.071 4.262 1.00 84.00 202 LEU A C 1
ATOM 1612 O O . LEU A 1 202 ? 6.481 4.455 4.095 1.00 84.00 202 LEU A O 1
ATOM 1616 N N . ASP A 1 203 ? 4.316 4.469 3.486 1.00 87.81 203 ASP A N 1
ATOM 1617 C CA . ASP A 1 203 ? 4.528 5.435 2.414 1.00 87.81 203 ASP A CA 1
ATOM 1618 C C . ASP A 1 203 ? 4.896 6.821 2.951 1.00 87.81 203 ASP A C 1
ATOM 1620 O O . ASP A 1 203 ? 5.832 7.435 2.439 1.00 87.81 203 ASP A O 1
ATOM 1624 N N . GLU A 1 204 ? 4.231 7.282 4.015 1.00 90.44 204 GLU A N 1
ATOM 1625 C CA . GLU A 1 204 ? 4.561 8.568 4.641 1.00 90.44 204 GLU A CA 1
ATOM 1626 C C . GLU A 1 204 ? 5.968 8.564 5.252 1.00 90.44 204 GLU A C 1
ATOM 1628 O O . GLU A 1 204 ? 6.723 9.517 5.072 1.00 90.44 204 GLU A O 1
ATOM 1633 N N . ILE A 1 205 ? 6.381 7.459 5.886 1.00 83.31 205 ILE A N 1
ATOM 1634 C CA . ILE A 1 205 ? 7.761 7.284 6.375 1.00 83.31 205 ILE A CA 1
ATOM 1635 C C . ILE A 1 205 ? 8.753 7.382 5.212 1.00 83.31 205 ILE A C 1
ATOM 1637 O O . ILE A 1 205 ? 9.768 8.069 5.314 1.00 83.31 205 ILE A O 1
ATOM 1641 N N . ARG A 1 206 ? 8.452 6.735 4.080 1.00 79.31 206 ARG A N 1
ATOM 1642 C CA . ARG A 1 206 ? 9.298 6.785 2.879 1.00 79.31 206 ARG A CA 1
ATOM 1643 C C . ARG A 1 206 ? 9.370 8.193 2.279 1.00 79.31 206 ARG A C 1
ATOM 1645 O O . ARG A 1 206 ? 10.407 8.557 1.729 1.00 79.31 206 ARG A O 1
ATOM 1652 N N . LEU A 1 207 ? 8.291 8.970 2.378 1.00 85.19 207 LEU A N 1
ATOM 1653 C CA . LEU A 1 207 ? 8.235 10.389 2.003 1.00 85.19 207 LEU A CA 1
ATOM 1654 C C . LEU A 1 207 ? 8.858 11.326 3.038 1.00 85.19 207 LEU A C 1
ATOM 1656 O O . LEU A 1 207 ? 8.973 12.517 2.763 1.00 85.19 207 LEU A O 1
ATOM 1660 N N . GLN A 1 208 ? 9.272 10.803 4.194 1.00 85.62 208 GLN A N 1
ATOM 1661 C CA . GLN A 1 208 ? 9.735 11.579 5.343 1.00 85.62 208 GLN A CA 1
ATOM 1662 C C . GLN A 1 208 ? 8.659 12.518 5.925 1.00 85.62 208 GLN A C 1
ATOM 1664 O O . GLN A 1 208 ? 8.982 13.449 6.661 1.00 85.62 208 GLN A O 1
ATOM 1669 N N . ASP A 1 209 ? 7.372 12.252 5.667 1.00 88.44 209 ASP A N 1
ATOM 1670 C CA . ASP A 1 209 ? 6.255 12.896 6.364 1.00 88.44 209 ASP A CA 1
ATOM 1671 C C . ASP A 1 209 ? 5.935 12.130 7.656 1.00 88.44 209 ASP A C 1
ATOM 1673 O O . ASP A 1 209 ? 4.941 11.411 7.801 1.00 88.44 209 ASP A O 1
ATOM 1677 N N . TYR A 1 210 ? 6.825 12.278 8.635 1.00 84.50 210 TYR A N 1
ATOM 1678 C CA . TYR A 1 210 ? 6.699 11.588 9.916 1.00 84.50 210 TYR A CA 1
ATOM 1679 C C . TYR A 1 210 ? 5.462 12.027 10.711 1.00 84.50 210 TYR A C 1
ATOM 1681 O O . TYR A 1 210 ? 4.931 11.243 11.496 1.00 84.50 210 TYR A O 1
ATOM 1689 N N . ALA A 1 211 ? 4.975 13.253 10.498 1.00 87.75 211 ALA A N 1
ATOM 1690 C CA . ALA A 1 211 ? 3.792 13.765 11.180 1.00 87.75 211 ALA A CA 1
ATOM 1691 C C . ALA A 1 211 ? 2.521 13.045 10.704 1.00 87.75 211 ALA A C 1
ATOM 1693 O O . ALA A 1 211 ? 1.679 12.661 11.521 1.00 87.75 211 ALA A O 1
ATOM 1694 N N . THR A 1 212 ? 2.379 12.823 9.396 1.00 90.00 212 THR A N 1
ATOM 1695 C CA . THR A 1 212 ? 1.261 12.046 8.845 1.00 90.00 212 THR A CA 1
ATOM 1696 C C . THR A 1 212 ? 1.420 10.557 9.158 1.00 90.00 212 THR A C 1
ATOM 1698 O O . THR A 1 212 ? 0.454 9.919 9.586 1.00 90.00 212 THR A O 1
ATOM 1701 N N . ALA A 1 213 ? 2.643 10.019 9.089 1.00 87.88 213 ALA A N 1
ATOM 1702 C CA . ALA A 1 213 ? 2.933 8.650 9.522 1.00 87.88 213 ALA A CA 1
ATOM 1703 C C . ALA A 1 213 ? 2.501 8.393 10.977 1.00 87.88 213 ALA A C 1
ATOM 1705 O O . ALA A 1 213 ? 1.868 7.377 11.268 1.00 87.88 213 ALA A O 1
ATOM 1706 N N . GLN A 1 214 ? 2.773 9.338 11.885 1.00 84.19 214 GLN A N 1
ATOM 1707 C CA . GLN A 1 214 ? 2.385 9.240 13.293 1.00 84.19 214 GLN A CA 1
ATOM 1708 C C . GLN A 1 214 ? 0.880 9.138 13.488 1.00 84.19 214 GLN A C 1
ATOM 1710 O O . GLN A 1 214 ? 0.413 8.351 14.315 1.00 84.19 214 GLN A O 1
ATOM 1715 N N . LYS A 1 215 ? 0.109 9.900 12.713 1.00 90.31 215 LYS A 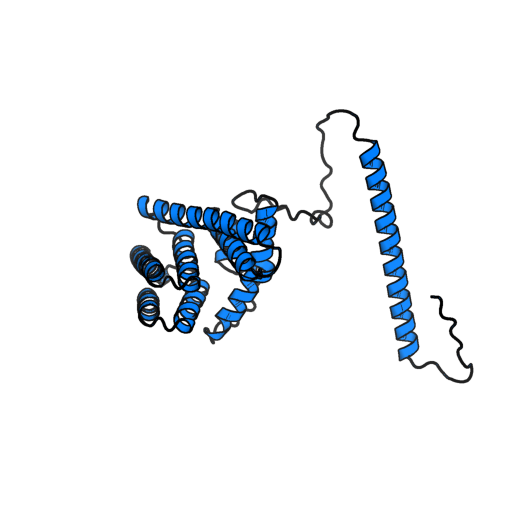N 1
ATOM 1716 C CA . LYS A 1 215 ? -1.354 9.841 12.760 1.00 90.31 215 LYS A CA 1
ATOM 1717 C C . LYS A 1 215 ? -1.856 8.472 12.310 1.00 90.31 215 LYS A C 1
ATOM 1719 O O . LYS A 1 215 ? -2.748 7.925 12.953 1.00 90.31 215 LYS A O 1
ATOM 1724 N N . HIS A 1 216 ? -1.260 7.893 11.266 1.00 90.88 216 HIS A N 1
ATOM 1725 C CA . HIS A 1 216 ? -1.603 6.542 10.819 1.00 90.88 216 HIS A CA 1
ATOM 1726 C C . HIS A 1 216 ? -1.260 5.483 11.870 1.00 90.88 216 HIS A C 1
ATOM 1728 O O . HIS A 1 216 ? -2.124 4.685 12.219 1.00 90.88 216 HIS A O 1
ATOM 1734 N N . VAL A 1 217 ? -0.049 5.511 12.433 1.00 85.38 217 VAL A N 1
ATOM 1735 C CA . VAL A 1 217 ? 0.371 4.584 13.500 1.00 85.38 217 VAL A CA 1
ATOM 1736 C C . VAL A 1 217 ? -0.518 4.705 14.741 1.00 85.38 217 VAL A C 1
ATOM 1738 O O . VAL A 1 217 ? -0.959 3.695 15.283 1.00 85.38 217 VAL A O 1
ATOM 1741 N N . SER A 1 218 ? -0.841 5.927 15.168 1.00 85.12 218 SER A N 1
ATOM 1742 C CA . SER A 1 218 ? -1.729 6.151 16.318 1.00 85.12 218 SER A CA 1
ATOM 1743 C C . SER A 1 218 ? -3.149 5.649 16.037 1.00 85.12 218 SER A C 1
ATOM 1745 O O . SER A 1 218 ? -3.767 5.011 16.888 1.00 85.12 218 SER A O 1
ATOM 1747 N N . GLY A 1 219 ? -3.661 5.889 14.825 1.00 88.06 219 GLY A N 1
ATOM 1748 C CA . GLY A 1 219 ? -4.955 5.366 14.389 1.00 88.06 219 GLY A CA 1
ATOM 1749 C C . GLY A 1 219 ? -4.981 3.839 14.329 1.00 88.06 219 GLY A C 1
ATOM 1750 O O . GLY A 1 219 ? -5.964 3.232 14.746 1.00 88.06 219 GLY A O 1
ATOM 1751 N N . PHE A 1 220 ? -3.887 3.217 13.880 1.00 87.62 220 PHE A N 1
ATOM 1752 C CA . PHE A 1 220 ? -3.711 1.769 13.919 1.00 87.62 220 PHE A CA 1
ATOM 1753 C C . PHE A 1 220 ? -3.770 1.247 15.355 1.00 87.62 220 PHE A C 1
ATOM 1755 O O . PHE A 1 220 ? -4.599 0.390 15.636 1.00 87.62 220 PHE A O 1
ATOM 1762 N N . ALA A 1 221 ? -2.964 1.800 16.269 1.00 83.94 221 ALA A N 1
ATOM 1763 C CA . ALA A 1 221 ? -2.941 1.393 17.675 1.00 83.94 221 ALA A CA 1
A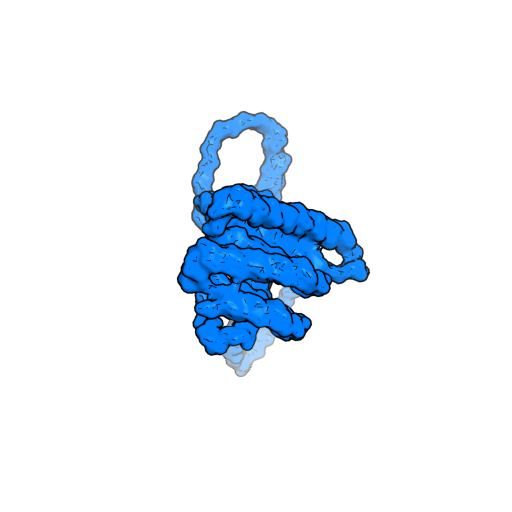TOM 1764 C C . ALA A 1 221 ? -4.341 1.448 18.304 1.00 83.94 221 ALA A C 1
ATOM 1766 O O . ALA A 1 221 ? -4.803 0.479 18.905 1.00 83.94 221 ALA A O 1
ATOM 1767 N N . LYS A 1 222 ? -5.075 2.541 18.062 1.00 87.50 222 LYS A N 1
ATOM 1768 C CA . LYS A 1 222 ? -6.448 2.679 18.550 1.00 87.50 222 LYS A CA 1
ATOM 1769 C C . LYS A 1 222 ? -7.402 1.650 17.941 1.00 87.50 222 LYS A C 1
ATOM 1771 O O . LYS A 1 222 ? -8.255 1.118 18.647 1.00 87.50 222 LYS A O 1
ATOM 1776 N N . ALA A 1 223 ? -7.276 1.362 16.646 1.00 87.69 223 ALA A N 1
ATOM 1777 C CA . ALA A 1 223 ? -8.087 0.342 15.989 1.00 87.69 223 ALA A CA 1
ATOM 1778 C C . ALA A 1 223 ? -7.791 -1.065 16.539 1.00 87.69 223 ALA A C 1
ATOM 1780 O O . ALA A 1 223 ? -8.721 -1.839 16.734 1.00 87.69 223 ALA A O 1
ATOM 1781 N N . VAL A 1 224 ? -6.530 -1.376 16.856 1.00 84.50 224 VAL A N 1
ATOM 1782 C CA . VAL A 1 224 ? -6.134 -2.642 17.496 1.00 84.50 224 VAL A CA 1
ATOM 1783 C C . VAL A 1 224 ? -6.772 -2.803 18.872 1.00 84.50 224 VAL A C 1
ATOM 1785 O O . VAL A 1 224 ? -7.353 -3.850 19.154 1.00 84.50 224 VAL A O 1
ATOM 1788 N N . GLU A 1 225 ? -6.716 -1.767 19.712 1.00 85.31 225 GLU A N 1
ATOM 1789 C CA . GLU A 1 225 ? -7.362 -1.778 21.032 1.00 85.31 225 GLU A CA 1
ATOM 1790 C C . GLU A 1 225 ? -8.861 -2.083 20.918 1.00 85.31 225 GLU A C 1
ATOM 1792 O O . GLU A 1 225 ? -9.388 -2.931 21.636 1.00 85.31 225 GLU A O 1
ATOM 1797 N N . LEU A 1 226 ? -9.545 -1.427 19.975 1.00 84.44 226 LEU A N 1
ATOM 1798 C CA . LEU A 1 226 ? -10.978 -1.615 19.741 1.00 84.44 226 LEU A CA 1
ATOM 1799 C C . LEU A 1 226 ? -11.320 -2.986 19.136 1.00 84.44 226 LEU A C 1
ATOM 1801 O O . LEU A 1 226 ? -12.433 -3.468 19.323 1.00 84.44 226 LEU A O 1
ATOM 1805 N N . PHE A 1 227 ? -10.380 -3.622 18.433 1.00 81.44 227 PHE A N 1
ATOM 1806 C CA . PHE A 1 227 ? -10.561 -4.933 17.804 1.00 81.44 227 PHE A CA 1
ATOM 1807 C C . PHE A 1 227 ? -10.366 -6.119 18.766 1.00 81.44 227 PHE A C 1
ATOM 1809 O O . PHE A 1 227 ? -10.516 -7.270 18.365 1.00 81.44 227 PHE A O 1
ATOM 1816 N N . GLY A 1 228 ? -10.047 -5.860 20.038 1.00 78.62 228 GLY A N 1
ATOM 1817 C CA . GLY A 1 228 ? -9.779 -6.906 21.032 1.00 78.62 228 GLY A CA 1
ATOM 1818 C C . GLY A 1 228 ? -8.291 -7.147 21.298 1.00 78.62 228 GLY A C 1
ATOM 1819 O O . GLY A 1 228 ? -7.930 -8.165 21.890 1.00 78.62 228 GLY A O 1
ATOM 1820 N N . GLY A 1 229 ? -7.432 -6.209 20.892 1.00 77.38 229 GLY A N 1
ATOM 1821 C CA . GLY A 1 229 ? -6.011 -6.192 21.219 1.00 77.38 229 GLY A CA 1
ATOM 1822 C C . GLY A 1 229 ? -5.109 -6.938 20.224 1.00 77.38 229 GLY A C 1
ATOM 1823 O O . GLY A 1 229 ? -5.572 -7.561 19.266 1.00 77.38 229 GLY A O 1
ATOM 1824 N N . PRO A 1 230 ? -3.783 -6.897 20.443 1.00 68.62 230 PRO A N 1
ATOM 1825 C CA . PRO A 1 230 ? -2.784 -7.328 19.460 1.00 68.62 230 PRO A CA 1
ATOM 1826 C C . PRO A 1 230 ? -2.817 -8.823 19.125 1.00 68.62 230 PRO A C 1
ATOM 1828 O O . PRO A 1 230 ? -2.431 -9.224 18.028 1.00 68.62 230 PRO A O 1
ATOM 1831 N N . LYS A 1 231 ? -3.325 -9.663 20.035 1.00 69.19 231 LYS A N 1
ATOM 1832 C CA . LYS A 1 231 ? -3.457 -11.115 19.822 1.00 69.19 231 LYS A CA 1
ATOM 1833 C C . LYS A 1 231 ? -4.529 -11.484 18.792 1.00 69.19 231 LYS A C 1
ATOM 1835 O O . LYS A 1 231 ? -4.495 -12.597 18.277 1.00 69.19 231 LYS A O 1
ATOM 1840 N N . ALA A 1 232 ? -5.455 -10.574 18.490 1.00 64.31 232 ALA A N 1
ATOM 1841 C CA . ALA A 1 232 ? -6.523 -10.797 17.521 1.00 64.31 232 ALA A CA 1
ATOM 1842 C C . ALA A 1 232 ? -6.074 -10.590 16.060 1.00 64.31 232 ALA A C 1
ATOM 1844 O O . ALA A 1 232 ? -6.833 -10.893 15.145 1.00 64.31 232 ALA A O 1
ATOM 1845 N N . ILE A 1 233 ? -4.857 -10.080 15.826 1.00 65.81 233 ILE A N 1
ATOM 1846 C CA . ILE A 1 233 ? -4.439 -9.561 14.518 1.00 65.81 233 ILE A CA 1
ATOM 1847 C C . ILE A 1 233 ? -3.422 -10.484 13.849 1.00 65.81 233 ILE A C 1
ATOM 1849 O O . ILE A 1 233 ? -2.322 -10.715 14.356 1.00 65.81 233 ILE A O 1
ATOM 1853 N N . ASN A 1 234 ? -3.726 -10.932 12.630 1.00 67.81 234 ASN A N 1
ATOM 1854 C CA . ASN A 1 234 ? -2.833 -11.782 11.839 1.00 67.81 234 ASN A CA 1
ATOM 1855 C C . ASN A 1 234 ? -1.885 -10.977 10.920 1.00 67.81 234 ASN A C 1
ATOM 1857 O O . ASN A 1 234 ? -1.723 -11.284 9.739 1.00 67.81 234 ASN A O 1
ATOM 1861 N N . LEU A 1 235 ? -1.249 -9.922 11.451 1.00 66.50 235 LEU A N 1
ATOM 1862 C CA . LEU A 1 235 ? -0.408 -8.979 10.681 1.00 66.50 235 LEU A CA 1
ATOM 1863 C C . LEU A 1 235 ? 1.055 -8.921 11.145 1.00 66.50 235 LEU A C 1
ATOM 1865 O O . LEU A 1 235 ? 1.784 -7.983 10.815 1.00 66.50 235 LEU A O 1
ATOM 1869 N N . ARG A 1 236 ? 1.523 -9.944 11.873 1.00 63.91 236 ARG A N 1
ATOM 1870 C CA . ARG A 1 236 ? 2.864 -9.986 12.494 1.00 63.91 236 ARG A CA 1
ATOM 1871 C C . ARG A 1 236 ? 4.002 -9.644 11.525 1.00 63.91 236 ARG A C 1
ATOM 1873 O O . ARG A 1 236 ? 4.921 -8.913 11.885 1.00 63.91 236 ARG A O 1
ATOM 1880 N N . ALA A 1 237 ? 3.932 -10.131 10.287 1.00 61.41 237 ALA A N 1
ATOM 1881 C CA . ALA A 1 237 ? 4.971 -9.874 9.291 1.00 61.41 237 ALA A CA 1
ATOM 1882 C C . ALA A 1 237 ? 4.953 -8.430 8.740 1.00 61.41 237 ALA A C 1
ATOM 1884 O O . ALA A 1 237 ? 6.015 -7.897 8.434 1.00 61.41 237 ALA A O 1
ATOM 1885 N N . MET A 1 238 ? 3.797 -7.760 8.680 1.00 64.50 238 MET A N 1
ATOM 1886 C CA . MET A 1 238 ? 3.711 -6.349 8.271 1.00 64.50 238 MET A CA 1
ATOM 1887 C C . MET A 1 238 ? 4.124 -5.387 9.381 1.00 64.50 238 MET A C 1
ATOM 1889 O O . MET A 1 238 ? 4.798 -4.392 9.123 1.00 64.50 238 MET A O 1
ATOM 1893 N N . LEU A 1 239 ? 3.801 -5.730 10.626 1.00 66.00 239 LEU A N 1
ATOM 1894 C CA . LEU A 1 239 ? 4.280 -5.001 11.797 1.00 66.00 239 LEU A CA 1
ATOM 1895 C C . LEU A 1 239 ? 5.809 -5.020 11.877 1.00 66.00 239 LEU A C 1
ATOM 1897 O O . LEU A 1 239 ? 6.424 -3.978 12.094 1.00 66.00 239 LEU A O 1
ATOM 1901 N N . GLY A 1 240 ? 6.434 -6.168 11.591 1.00 63.66 240 GLY A N 1
ATOM 1902 C CA . GLY A 1 240 ? 7.892 -6.268 11.483 1.00 63.66 240 GLY A CA 1
ATOM 1903 C C . GLY A 1 240 ? 8.501 -5.273 10.484 1.00 63.66 240 GLY A C 1
ATOM 1904 O O . GLY A 1 240 ? 9.505 -4.635 10.795 1.00 63.66 240 GLY A O 1
ATOM 1905 N N . LEU A 1 241 ? 7.863 -5.080 9.323 1.00 62.19 241 LEU A N 1
ATOM 1906 C CA . LEU A 1 241 ? 8.331 -4.158 8.278 1.00 62.19 241 LEU A CA 1
ATOM 1907 C C . LEU A 1 241 ? 8.236 -2.685 8.688 1.00 62.19 241 LEU A C 1
ATOM 1909 O O 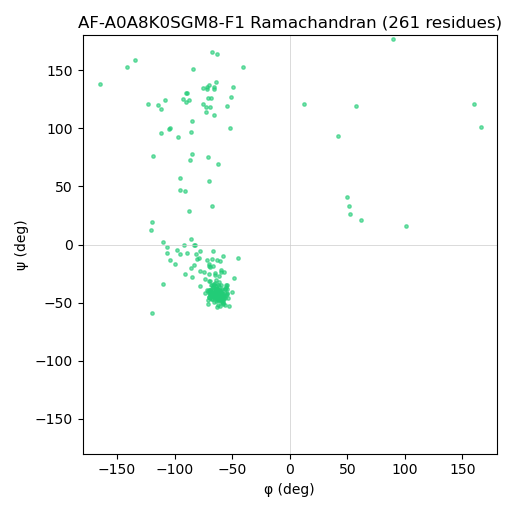. LEU A 1 241 ? 9.134 -1.896 8.385 1.00 62.19 241 LEU A O 1
ATOM 1913 N N . ILE A 1 242 ? 7.168 -2.308 9.391 1.00 63.94 242 ILE A N 1
ATOM 1914 C CA . ILE A 1 242 ? 7.013 -0.948 9.921 1.00 63.94 242 ILE A CA 1
ATOM 1915 C C . ILE A 1 242 ? 8.037 -0.674 11.003 1.00 63.94 242 ILE A C 1
ATOM 1917 O O . ILE A 1 242 ? 8.721 0.342 10.941 1.00 63.94 242 ILE A O 1
ATOM 1921 N N . MET A 1 243 ? 8.209 -1.603 11.941 1.00 63.91 243 MET A N 1
ATOM 1922 C CA . MET A 1 243 ? 9.211 -1.475 12.995 1.00 63.91 243 MET A CA 1
ATOM 1923 C C . MET A 1 243 ? 10.619 -1.282 12.424 1.00 63.91 243 MET A C 1
ATOM 1925 O O . MET A 1 243 ? 11.398 -0.495 12.956 1.00 63.91 243 MET A O 1
ATOM 1929 N N . GLU A 1 244 ? 10.954 -1.962 11.327 1.00 62.78 244 GLU A N 1
ATOM 1930 C CA . GLU A 1 244 ? 12.238 -1.779 10.650 1.00 62.78 244 GLU A CA 1
ATOM 1931 C C . GLU A 1 244 ? 12.349 -0.429 9.943 1.00 62.78 244 GLU A C 1
ATOM 1933 O O . GLU A 1 244 ? 13.349 0.268 10.115 1.00 62.78 244 GLU A O 1
ATOM 1938 N N . SER A 1 245 ? 11.307 -0.019 9.219 1.00 60.50 245 SER A N 1
ATOM 1939 C CA . SER A 1 245 ? 11.275 1.282 8.542 1.00 60.50 245 SER A CA 1
ATOM 1940 C C . SER A 1 245 ? 11.421 2.436 9.543 1.00 60.50 245 SER A C 1
ATOM 1942 O O . SER A 1 245 ? 12.171 3.380 9.313 1.00 60.50 245 SER A O 1
ATOM 1944 N N . LEU A 1 246 ? 10.788 2.320 10.712 1.00 63.50 246 LEU A N 1
ATOM 1945 C CA . LEU A 1 246 ? 10.891 3.294 11.797 1.00 63.50 246 LEU A CA 1
ATOM 1946 C C . LEU A 1 246 ? 12.274 3.320 12.459 1.00 63.50 246 LEU A C 1
ATOM 1948 O O . LEU A 1 246 ? 12.792 4.401 12.750 1.00 63.50 246 LEU A O 1
ATOM 1952 N N . ARG A 1 247 ? 12.891 2.148 12.670 1.00 64.12 247 ARG A N 1
ATOM 1953 C CA . ARG A 1 247 ? 14.270 2.035 13.180 1.00 64.12 247 ARG A CA 1
ATOM 1954 C C . ARG A 1 247 ? 15.284 2.626 12.207 1.00 64.12 247 ARG A C 1
ATOM 1956 O O . ARG A 1 247 ? 16.173 3.350 12.646 1.00 64.12 247 ARG A O 1
ATOM 1963 N N . ALA A 1 248 ? 15.127 2.368 10.910 1.00 59.22 248 ALA A N 1
ATOM 1964 C CA . ALA A 1 248 ? 15.985 2.928 9.869 1.00 59.22 248 ALA A CA 1
ATOM 1965 C C . ALA A 1 248 ? 15.918 4.465 9.830 1.00 59.22 248 ALA A C 1
ATOM 1967 O O . ALA A 1 248 ? 16.938 5.119 9.627 1.00 59.22 248 ALA A O 1
ATOM 1968 N N . CYS A 1 249 ? 14.744 5.042 10.100 1.00 55.97 249 CYS A N 1
ATOM 1969 C CA . CYS A 1 249 ? 14.538 6.490 10.169 1.00 55.97 249 CYS A CA 1
ATOM 1970 C C . CYS A 1 249 ? 14.851 7.114 11.546 1.00 55.97 249 CYS A C 1
ATOM 1972 O O . CYS A 1 249 ? 14.603 8.302 11.730 1.00 55.97 249 CYS A O 1
ATOM 1974 N N . GLN A 1 250 ? 15.356 6.342 12.521 1.00 58.75 250 GLN A N 1
ATOM 1975 C CA . GLN A 1 250 ? 15.622 6.781 13.906 1.00 58.75 250 GLN A CA 1
ATOM 1976 C C . GLN A 1 250 ? 14.421 7.452 14.607 1.00 58.75 250 GLN A C 1
ATOM 1978 O O . GLN A 1 250 ? 14.588 8.238 15.541 1.00 58.75 250 GLN A O 1
ATOM 1983 N N . CYS A 1 251 ? 13.188 7.137 14.201 1.00 61.12 251 CYS A N 1
ATOM 1984 C CA . CYS A 1 251 ? 12.004 7.801 14.738 1.00 61.12 251 CYS A CA 1
ATOM 1985 C C . CYS A 1 251 ? 11.539 7.130 16.043 1.00 61.12 251 CYS A C 1
ATOM 1987 O O . CYS A 1 251 ? 10.593 6.342 16.058 1.00 61.12 251 CYS A O 1
ATOM 1989 N N . GLN A 1 252 ? 12.226 7.428 17.153 1.00 63.19 252 GLN A N 1
ATOM 1990 C CA . GLN A 1 252 ? 12.002 6.790 18.463 1.00 63.19 252 GLN A CA 1
ATOM 1991 C C . GLN A 1 252 ? 10.552 6.893 18.963 1.00 63.19 252 GLN A C 1
ATOM 1993 O O . GLN A 1 252 ? 10.040 5.951 19.565 1.00 63.19 252 GLN A O 1
ATOM 1998 N N . VAL A 1 253 ? 9.870 8.003 18.662 1.00 63.59 253 VAL A N 1
ATOM 1999 C CA . VAL A 1 253 ? 8.469 8.234 19.051 1.00 63.59 253 VAL A CA 1
ATOM 2000 C C . VAL A 1 253 ? 7.530 7.229 18.383 1.00 63.59 253 VAL A C 1
ATOM 2002 O O . VAL A 1 253 ? 6.673 6.648 19.045 1.00 63.59 253 VAL A O 1
ATOM 2005 N N . LEU A 1 254 ? 7.715 6.981 17.085 1.00 61.66 254 LEU A N 1
ATOM 2006 C CA . LEU A 1 254 ? 6.886 6.038 16.336 1.00 61.66 254 LEU A CA 1
ATOM 2007 C C . LEU A 1 254 ? 7.149 4.597 16.772 1.00 61.66 254 LEU A C 1
ATOM 2009 O O . LEU A 1 254 ? 6.197 3.842 16.931 1.00 61.66 254 LEU A O 1
ATOM 2013 N N . ILE A 1 255 ? 8.416 4.248 17.031 1.00 64.19 255 ILE A N 1
ATOM 2014 C CA . ILE A 1 255 ? 8.817 2.919 17.524 1.00 64.19 255 ILE A CA 1
ATOM 2015 C C . ILE A 1 255 ? 8.114 2.599 18.848 1.00 64.19 255 ILE A C 1
ATOM 2017 O O . ILE A 1 255 ? 7.586 1.497 19.010 1.00 64.19 255 ILE A O 1
ATOM 2021 N N . ALA A 1 256 ? 8.092 3.548 19.788 1.00 61.59 256 ALA A N 1
ATOM 2022 C CA . ALA A 1 256 ? 7.449 3.359 21.085 1.00 61.59 256 ALA A CA 1
ATOM 2023 C C . ALA A 1 256 ? 5.938 3.107 20.945 1.00 61.59 256 ALA A C 1
ATOM 2025 O O . ALA A 1 256 ? 5.413 2.183 21.559 1.00 61.59 256 ALA A O 1
ATOM 2026 N N . GLN A 1 257 ? 5.252 3.861 20.081 1.00 63.62 257 GLN A N 1
ATOM 2027 C CA . GLN A 1 257 ? 3.810 3.712 19.850 1.00 63.62 257 GLN A CA 1
ATOM 2028 C C . GLN A 1 257 ? 3.449 2.381 19.186 1.00 63.62 257 GLN A C 1
ATOM 2030 O O . GLN A 1 257 ? 2.505 1.717 19.609 1.00 63.62 257 GLN A O 1
ATOM 2035 N N . THR A 1 258 ? 4.205 1.959 18.170 1.00 63.28 258 THR A N 1
ATOM 2036 C CA . THR A 1 258 ? 3.995 0.652 17.535 1.00 63.28 258 THR A CA 1
ATOM 2037 C C . THR A 1 258 ? 4.296 -0.506 18.478 1.00 63.28 258 THR A C 1
ATOM 2039 O O . THR A 1 258 ? 3.618 -1.521 18.400 1.00 63.28 258 THR A O 1
ATOM 2042 N N . THR A 1 259 ? 5.280 -0.364 19.374 1.00 67.50 259 THR A N 1
ATOM 2043 C CA . THR A 1 259 ? 5.596 -1.405 20.368 1.00 67.50 259 THR A CA 1
ATOM 2044 C C . THR A 1 259 ? 4.490 -1.504 21.416 1.00 67.50 259 THR A C 1
ATOM 2046 O O . THR A 1 259 ? 4.008 -2.599 21.671 1.00 67.50 259 THR A O 1
ATOM 2049 N N . ALA A 1 260 ? 4.011 -0.369 21.937 1.00 65.00 260 ALA A N 1
ATOM 2050 C CA . ALA A 1 260 ? 2.912 -0.330 22.903 1.00 65.00 260 ALA A CA 1
ATOM 2051 C C . ALA A 1 260 ? 1.599 -0.894 22.334 1.00 65.00 260 ALA A C 1
ATOM 2053 O O . ALA A 1 260 ? 0.855 -1.555 23.043 1.00 65.00 260 ALA A O 1
ATOM 2054 N N . ALA A 1 261 ? 1.327 -0.692 21.040 1.00 59.09 261 ALA A N 1
ATOM 2055 C CA . ALA A 1 261 ? 0.166 -1.288 20.374 1.00 59.09 261 ALA A CA 1
ATOM 2056 C C . ALA A 1 261 ? 0.243 -2.824 20.247 1.00 59.09 261 ALA A C 1
ATOM 2058 O O . ALA A 1 261 ? -0.741 -3.451 19.854 1.00 59.09 261 ALA A O 1
ATOM 2059 N N . MET A 1 262 ? 1.415 -3.419 20.496 1.00 62.47 262 MET A N 1
ATOM 2060 C CA . MET A 1 262 ? 1.685 -4.852 20.357 1.00 62.47 262 MET A CA 1
ATOM 2061 C C . MET A 1 262 ? 1.803 -5.603 21.693 1.00 62.47 262 MET A C 1
ATOM 2063 O O . MET A 1 262 ? 1.881 -6.834 21.659 1.00 62.47 262 MET A O 1
ATOM 2067 N N . GLU A 1 263 ? 1.807 -4.897 22.826 1.00 57.19 263 GLU A N 1
ATOM 2068 C CA . GLU A 1 263 ? 1.799 -5.456 24.190 1.00 57.19 263 GLU A CA 1
ATOM 2069 C C . GLU A 1 263 ? 0.365 -5.691 24.694 1.00 57.19 263 GLU A C 1
ATOM 2071 O O . GLU A 1 263 ? 0.126 -6.777 25.277 1.00 57.19 263 GLU A O 1
#